Protein AF-A0A959AYY2-F1 (afdb_monomer)

Structure (mmCIF, N/CA/C/O backbone):
data_AF-A0A959AYY2-F1
#
_entry.id   AF-A0A959AYY2-F1
#
loop_
_atom_site.group_PDB
_atom_site.id
_atom_site.type_symbol
_atom_site.label_atom_id
_atom_site.label_alt_id
_atom_site.label_comp_id
_atom_site.label_asym_id
_atom_site.label_entity_id
_atom_site.label_seq_id
_atom_site.pdbx_PDB_ins_code
_atom_site.Cartn_x
_atom_site.Cartn_y
_atom_site.Cartn_z
_atom_site.occupancy
_atom_site.B_iso_or_equiv
_atom_site.auth_seq_id
_atom_site.auth_comp_id
_atom_site.auth_asym_id
_atom_site.auth_atom_id
_atom_site.pdbx_PDB_model_num
ATOM 1 N N . MET A 1 1 ? -3.245 -28.402 0.224 1.00 28.33 1 MET A N 1
ATOM 2 C CA . MET A 1 1 ? -1.875 -28.102 0.697 1.00 28.33 1 MET A CA 1
ATOM 3 C C . MET A 1 1 ? -1.991 -27.191 1.909 1.00 28.33 1 MET A C 1
ATOM 5 O O . MET A 1 1 ? -2.686 -26.186 1.781 1.00 28.33 1 MET A O 1
ATOM 9 N N . PRO A 1 2 ? -1.409 -27.532 3.069 1.00 30.20 2 PRO A N 1
ATOM 10 C CA . PRO A 1 2 ? -1.376 -26.619 4.202 1.00 30.20 2 PRO A CA 1
ATOM 11 C C . PRO A 1 2 ? -0.356 -25.522 3.882 1.00 30.20 2 PRO A C 1
ATOM 13 O O . PRO A 1 2 ? 0.825 -25.789 3.674 1.00 30.20 2 PRO A O 1
ATOM 16 N N . ASN A 1 3 ? -0.838 -24.293 3.724 1.00 31.77 3 ASN A N 1
ATOM 17 C CA . ASN A 1 3 ? 0.015 -23.144 3.453 1.00 31.77 3 ASN A CA 1
ATOM 18 C C . ASN A 1 3 ? 0.582 -22.627 4.781 1.00 31.77 3 ASN A C 1
ATOM 20 O O . ASN A 1 3 ? -0.185 -22.325 5.693 1.00 31.77 3 ASN A O 1
ATOM 24 N N . PHE A 1 4 ? 1.905 -22.496 4.872 1.00 34.81 4 PHE A N 1
ATOM 25 C CA . PHE A 1 4 ? 2.574 -21.862 6.007 1.00 34.81 4 PHE A CA 1
ATOM 26 C C . PHE A 1 4 ? 2.596 -20.342 5.818 1.00 34.81 4 PHE A C 1
ATOM 28 O O . PHE A 1 4 ? 3.149 -19.846 4.834 1.00 34.81 4 PHE A O 1
ATOM 35 N N . PHE A 1 5 ? 2.013 -19.605 6.764 1.00 44.88 5 PHE A N 1
ATOM 36 C CA . PHE A 1 5 ? 2.009 -18.142 6.783 1.00 44.88 5 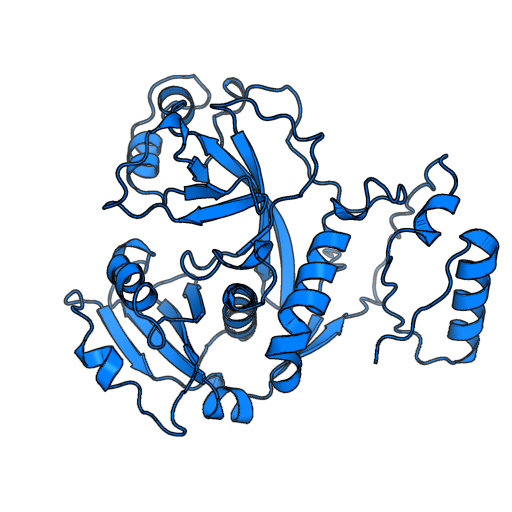PHE A CA 1
ATOM 37 C C . PHE A 1 5 ? 2.624 -17.649 8.098 1.00 44.88 5 PHE A C 1
ATOM 39 O O . PHE A 1 5 ? 1.958 -17.603 9.123 1.00 44.88 5 PHE A O 1
ATOM 46 N N . PHE A 1 6 ? 3.904 -17.266 8.069 1.00 57.88 6 PHE A N 1
ATOM 47 C CA . PHE A 1 6 ? 4.624 -16.684 9.220 1.00 57.88 6 PHE A CA 1
ATOM 48 C C . PHE A 1 6 ? 4.166 -15.251 9.571 1.00 57.88 6 PHE A C 1
ATOM 50 O O . PHE A 1 6 ? 4.660 -14.631 10.504 1.00 57.88 6 PHE A O 1
ATOM 57 N N . ASN A 1 7 ? 3.232 -14.715 8.795 1.00 73.00 7 ASN A N 1
ATOM 58 C CA . ASN A 1 7 ? 2.781 -13.329 8.715 1.00 73.00 7 ASN A CA 1
ATOM 59 C C . ASN A 1 7 ? 1.249 -13.232 8.844 1.00 73.00 7 ASN A C 1
ATOM 61 O O . ASN A 1 7 ? 0.623 -12.372 8.218 1.00 73.00 7 ASN A O 1
ATOM 65 N N . GLN A 1 8 ? 0.652 -14.176 9.572 1.00 81.62 8 GLN A N 1
ATOM 66 C CA . GLN A 1 8 ? -0.763 -14.180 9.914 1.00 81.62 8 GLN A CA 1
ATOM 67 C C . GLN A 1 8 ? -0.973 -13.550 11.290 1.00 81.62 8 GLN A C 1
ATOM 69 O O . GLN A 1 8 ? -0.218 -13.838 12.217 1.00 81.62 8 GLN A O 1
ATOM 74 N N . PHE A 1 9 ? -2.024 -12.747 11.425 1.00 84.44 9 PHE A N 1
ATOM 75 C CA . PHE A 1 9 ? -2.354 -12.066 12.672 1.00 84.44 9 PHE A CA 1
ATOM 76 C C . PHE A 1 9 ? -3.778 -12.398 13.126 1.00 84.44 9 PHE A C 1
ATOM 78 O O . PHE A 1 9 ? -4.670 -12.645 12.310 1.00 84.44 9 PHE A O 1
ATOM 85 N N . VAL A 1 10 ? -3.982 -12.432 14.436 1.00 86.56 10 VAL A N 1
ATOM 86 C CA . VAL A 1 10 ? -5.285 -12.192 15.048 1.00 86.56 10 VAL A CA 1
ATOM 87 C C . VAL A 1 10 ? -5.428 -10.678 15.140 1.00 86.56 10 VAL A C 1
ATOM 89 O O . VAL A 1 10 ? -4.494 -9.987 15.547 1.00 86.56 10 VAL A O 1
ATOM 92 N N . LEU A 1 11 ? -6.560 -10.182 14.656 1.00 90.38 11 LEU A N 1
ATOM 93 C CA . LEU A 1 11 ? -6.882 -8.766 14.619 1.00 90.38 11 LEU A CA 1
ATOM 94 C C . LEU A 1 11 ? -8.043 -8.547 15.580 1.00 90.38 11 LEU A C 1
ATOM 96 O O . LEU A 1 11 ? -9.035 -9.266 15.484 1.00 90.38 11 LEU A O 1
ATOM 100 N N . ASP A 1 12 ? -7.895 -7.581 16.475 1.00 94.00 12 ASP A N 1
ATOM 101 C CA . ASP A 1 12 ? -9.010 -6.998 17.215 1.00 94.00 12 ASP A CA 1
ATOM 102 C C . ASP A 1 12 ? -9.127 -5.520 16.831 1.00 94.00 12 ASP A C 1
ATOM 104 O O . ASP A 1 12 ? -8.114 -4.821 16.694 1.00 94.00 12 ASP A O 1
ATOM 108 N N . VAL A 1 13 ? -10.354 -5.069 16.579 1.00 96.31 13 VAL A N 1
ATOM 109 C CA . VAL A 1 13 ? -10.649 -3.773 15.962 1.00 96.31 13 VAL A CA 1
ATOM 110 C C . VAL A 1 13 ? -11.548 -2.961 16.881 1.00 96.31 13 VAL A C 1
ATOM 112 O O . VAL A 1 13 ? -12.706 -3.302 17.117 1.00 96.31 13 VAL A O 1
ATOM 115 N N . ASN A 1 14 ? -11.046 -1.813 17.333 1.00 97.44 14 ASN A N 1
ATOM 116 C CA . ASN A 1 14 ? -11.838 -0.848 18.086 1.00 97.44 14 ASN A CA 1
ATOM 117 C C . ASN A 1 14 ? -12.632 0.047 17.124 1.00 97.44 14 ASN A C 1
ATOM 119 O O . ASN A 1 14 ? -12.233 1.171 16.800 1.00 97.44 14 ASN A O 1
ATOM 123 N N . HIS A 1 15 ? -13.752 -0.486 16.641 1.00 96.69 15 HIS A N 1
ATOM 124 C CA . HIS A 1 15 ? -14.611 0.185 15.674 1.00 96.69 15 HIS A CA 1
ATOM 125 C C . HIS A 1 15 ? -15.188 1.513 16.185 1.00 96.69 15 HIS A C 1
ATOM 127 O O . HIS A 1 15 ? -15.200 2.490 15.435 1.00 96.69 15 HIS A O 1
ATOM 133 N N . ASP A 1 16 ? -15.578 1.589 17.459 1.00 95.75 16 ASP A N 1
ATOM 134 C CA . ASP A 1 16 ? -16.098 2.817 18.072 1.00 95.75 16 ASP A CA 1
ATOM 135 C C . ASP A 1 16 ? -15.087 3.958 17.963 1.00 95.75 16 ASP A C 1
ATOM 137 O O . ASP A 1 16 ? -15.405 5.048 17.477 1.00 95.75 16 ASP A O 1
ATOM 141 N N . LYS A 1 17 ? -13.830 3.685 18.334 1.00 95.31 17 LYS A N 1
ATOM 142 C CA . LYS A 1 17 ? -12.751 4.669 18.242 1.00 95.31 17 LYS A CA 1
ATOM 143 C C . LYS A 1 17 ? -12.456 5.045 16.788 1.00 95.31 17 LYS A C 1
ATOM 145 O O . LYS A 1 17 ? -12.252 6.219 16.486 1.00 95.31 17 LYS A O 1
ATOM 150 N N . ILE A 1 18 ? -12.482 4.075 15.867 1.00 95.81 18 ILE A N 1
ATOM 151 C CA . ILE A 1 18 ? -12.325 4.354 14.430 1.00 95.81 18 ILE A CA 1
ATOM 152 C C . ILE A 1 18 ? -13.419 5.307 13.946 1.00 95.81 18 ILE A C 1
ATOM 154 O O . ILE A 1 18 ? -13.122 6.288 13.270 1.00 95.81 18 ILE A O 1
ATOM 158 N N . ASN A 1 19 ? -14.674 5.032 14.285 1.00 93.75 19 ASN A N 1
ATOM 159 C CA . ASN A 1 19 ? -15.821 5.809 13.829 1.00 93.75 19 ASN A CA 1
ATOM 160 C C . ASN A 1 19 ? -15.860 7.215 14.455 1.00 93.75 19 ASN A C 1
ATOM 162 O O . ASN A 1 19 ? -16.379 8.149 13.833 1.00 93.75 19 ASN A O 1
ATOM 166 N N . GLN A 1 20 ? -15.293 7.373 15.654 1.00 92.25 20 GLN A N 1
ATOM 167 C CA . GLN A 1 20 ? -15.111 8.658 16.329 1.00 92.25 20 GLN A CA 1
ATOM 168 C C . GLN A 1 20 ? -14.038 9.526 15.658 1.00 92.25 20 GLN A C 1
ATOM 170 O O . GLN A 1 20 ? -14.277 10.716 15.431 1.00 92.25 20 GLN A O 1
ATOM 175 N N . ASP A 1 21 ? -12.889 8.934 15.323 1.00 92.19 21 ASP A N 1
ATOM 176 C CA . ASP A 1 21 ? -11.687 9.665 14.900 1.00 92.19 21 ASP A CA 1
ATOM 177 C C . ASP A 1 21 ? -11.542 9.747 13.366 1.00 92.19 21 ASP A C 1
ATOM 179 O O . ASP A 1 21 ? -10.866 10.636 12.840 1.00 92.19 21 ASP A O 1
ATOM 183 N N . PHE A 1 22 ? -12.222 8.874 12.614 1.00 92.00 22 PHE A N 1
ATOM 184 C CA . PHE A 1 22 ? -12.131 8.806 11.154 1.00 92.00 22 PHE A CA 1
ATOM 185 C C . PHE A 1 22 ? -13.485 8.802 10.447 1.00 92.00 22 PHE A C 1
ATOM 187 O O . PHE A 1 22 ? -14.500 8.298 10.931 1.00 92.00 22 PHE A O 1
ATOM 194 N N . LEU A 1 23 ? -13.482 9.362 9.241 1.00 90.69 23 LEU A N 1
ATOM 195 C CA . LEU A 1 23 ? -14.571 9.280 8.280 1.00 90.69 23 LEU A CA 1
ATOM 196 C C . LEU A 1 23 ? -14.158 8.310 7.173 1.00 90.69 23 LEU A C 1
ATOM 198 O O . LEU A 1 23 ? -13.114 8.487 6.544 1.00 90.69 23 LEU A O 1
ATOM 202 N N . ILE A 1 24 ? -14.996 7.310 6.912 1.00 92.50 24 ILE A N 1
ATOM 203 C CA . ILE A 1 24 ? -14.814 6.382 5.799 1.00 92.50 24 ILE A CA 1
ATOM 204 C C . ILE A 1 24 ? -15.879 6.693 4.756 1.00 92.50 24 ILE A C 1
ATOM 206 O O . ILE A 1 24 ? -17.073 6.644 5.046 1.00 92.50 24 ILE A O 1
ATOM 210 N N . LEU A 1 25 ? -15.445 7.004 3.537 1.00 90.88 25 LEU A N 1
ATOM 211 C CA . LEU A 1 25 ? -16.334 7.142 2.388 1.00 90.88 25 LEU A CA 1
ATOM 212 C C . LEU A 1 25 ? -16.280 5.866 1.552 1.00 90.88 25 LEU A C 1
ATOM 214 O O . LEU A 1 25 ? -15.198 5.440 1.136 1.00 90.88 25 LEU A O 1
ATOM 218 N N . ARG A 1 26 ? -17.443 5.270 1.288 1.00 92.19 26 ARG A N 1
ATOM 219 C CA . ARG A 1 26 ? -17.605 4.183 0.323 1.00 92.19 26 ARG A CA 1
ATOM 220 C C . ARG A 1 26 ? -17.934 4.771 -1.039 1.00 92.19 26 ARG A C 1
ATOM 222 O O . ARG A 1 26 ? -18.903 5.505 -1.186 1.00 92.19 26 ARG A O 1
ATOM 229 N N . PHE A 1 27 ? -17.153 4.376 -2.032 1.00 90.69 27 PHE A N 1
ATOM 230 C CA . PHE A 1 27 ? -17.406 4.600 -3.445 1.00 90.69 27 PHE A CA 1
ATOM 231 C C . PHE A 1 27 ? -17.938 3.301 -4.027 1.00 90.69 27 PHE A C 1
ATOM 233 O O . PHE A 1 27 ? -17.292 2.264 -3.878 1.00 90.69 27 PHE A O 1
ATOM 240 N N . SER A 1 28 ? -19.089 3.337 -4.689 1.00 91.06 28 SER A N 1
ATOM 241 C CA . SER A 1 28 ? -19.676 2.162 -5.330 1.00 91.06 28 SER A CA 1
ATOM 242 C C . SER A 1 28 ? -20.155 2.478 -6.740 1.00 91.06 28 SER A C 1
ATOM 244 O O . SER A 1 28 ? -20.635 3.575 -7.019 1.00 91.06 28 SER A O 1
ATOM 246 N N . ARG A 1 29 ? -20.017 1.513 -7.650 1.00 88.31 29 ARG A N 1
ATOM 247 C CA . ARG A 1 29 ? -20.447 1.646 -9.045 1.00 88.31 29 ARG A CA 1
ATOM 248 C C . ARG A 1 29 ? -21.591 0.695 -9.362 1.00 88.31 29 ARG A C 1
ATOM 250 O O . ARG A 1 29 ? -21.547 -0.478 -8.991 1.00 88.31 29 ARG A O 1
ATOM 257 N N . GLY A 1 30 ? -22.594 1.170 -10.097 1.00 81.31 30 GLY A N 1
ATOM 258 C CA . GLY A 1 30 ? -23.754 0.347 -10.462 1.00 81.31 30 GLY A CA 1
ATOM 259 C C . GLY A 1 30 ? -23.427 -0.836 -11.387 1.00 81.31 30 GLY A C 1
ATOM 260 O O . GLY A 1 30 ? -24.068 -1.882 -11.298 1.00 81.31 30 GLY A O 1
ATOM 261 N N . LYS A 1 31 ? -22.435 -0.694 -12.279 1.00 79.31 31 LYS A N 1
ATOM 262 C CA . LYS A 1 31 ? -22.014 -1.738 -13.231 1.00 79.31 31 LYS A CA 1
ATOM 263 C C . LYS A 1 31 ? -20.497 -1.752 -13.422 1.00 79.31 31 LYS A C 1
ATOM 265 O O . LYS A 1 31 ? -19.862 -0.708 -13.492 1.00 79.31 31 LYS A O 1
ATOM 270 N N . GLY A 1 32 ? -19.936 -2.946 -13.615 1.00 80.44 32 GLY A N 1
ATOM 271 C CA . GLY A 1 32 ? -18.514 -3.132 -13.915 1.00 80.44 32 GLY A CA 1
ATOM 272 C C . GLY A 1 32 ? -17.601 -2.996 -12.695 1.00 80.44 32 GLY A C 1
ATOM 273 O O . GLY A 1 32 ? -18.055 -2.911 -11.560 1.00 80.44 32 GLY A O 1
ATOM 274 N N . TYR A 1 33 ? -16.292 -3.021 -12.942 1.00 81.62 33 TYR A N 1
ATOM 275 C CA . TYR A 1 33 ? -15.290 -2.888 -11.888 1.00 81.62 33 TYR A CA 1
ATOM 276 C C . TYR A 1 33 ? -14.993 -1.420 -11.606 1.00 81.62 33 TYR A C 1
ATOM 278 O O . TYR A 1 33 ? -14.841 -0.622 -12.536 1.00 81.62 33 TYR A O 1
ATOM 286 N N . LEU A 1 34 ? -14.851 -1.090 -10.326 1.00 82.06 34 LEU A N 1
ATOM 287 C CA . LEU A 1 34 ? -14.343 0.203 -9.912 1.00 82.06 34 LEU A CA 1
ATOM 288 C C . LEU A 1 34 ? -12.820 0.144 -9.973 1.00 82.06 34 LEU A C 1
ATOM 290 O O . LEU A 1 34 ? -12.168 -0.651 -9.296 1.00 82.06 34 LEU A O 1
ATOM 294 N N . SER A 1 35 ? -12.252 0.960 -10.848 1.00 77.12 35 SER A N 1
ATOM 295 C CA . SER A 1 35 ? -10.808 1.112 -10.961 1.00 77.12 35 SER A CA 1
ATOM 296 C C . SER A 1 35 ? -10.401 2.482 -10.457 1.00 77.12 35 SER A C 1
ATOM 298 O O . SER A 1 35 ? -11.219 3.399 -10.403 1.00 77.12 35 SER A O 1
ATOM 300 N N . TYR A 1 36 ? -9.114 2.652 -10.162 1.00 71.88 36 TYR A N 1
ATOM 301 C CA . TYR A 1 36 ? -8.598 3.954 -9.765 1.00 71.88 36 TYR A CA 1
ATOM 302 C C . TYR A 1 36 ? -8.956 5.066 -10.767 1.00 71.88 36 TYR A C 1
ATOM 304 O O . TYR A 1 36 ? -9.218 6.190 -10.367 1.00 71.88 36 TYR A O 1
ATOM 312 N N . ARG A 1 37 ? -9.026 4.766 -12.069 1.00 73.44 37 ARG A N 1
ATOM 313 C CA . ARG A 1 37 ? -9.380 5.751 -13.107 1.00 73.44 37 ARG A CA 1
ATOM 314 C C . ARG A 1 37 ? -10.724 6.427 -12.867 1.00 73.44 37 ARG A C 1
ATOM 316 O O . ARG A 1 37 ? -10.844 7.612 -13.130 1.00 73.44 37 ARG A O 1
ATOM 323 N N . ASN A 1 38 ? -11.690 5.678 -12.342 1.00 74.94 38 ASN A N 1
ATOM 324 C CA . ASN A 1 38 ? -13.017 6.192 -12.002 1.00 74.94 38 ASN A CA 1
ATOM 325 C C . ASN A 1 38 ? -12.986 7.106 -10.773 1.00 74.94 38 ASN A C 1
ATOM 327 O O . ASN A 1 38 ? -13.927 7.840 -10.524 1.00 74.94 38 ASN A O 1
ATOM 331 N N . LEU A 1 39 ? -11.901 7.045 -10.003 1.00 75.75 39 LEU A N 1
ATOM 332 C CA . LEU A 1 39 ? -11.662 7.830 -8.802 1.00 75.75 39 LEU A CA 1
ATOM 333 C C . LEU A 1 39 ? -10.471 8.778 -8.986 1.00 75.75 39 LEU A C 1
ATOM 335 O O . LEU A 1 39 ? -9.841 9.166 -8.007 1.00 75.75 39 LEU A O 1
ATOM 339 N N . ALA A 1 40 ? -10.127 9.146 -10.226 1.00 70.12 40 ALA A N 1
ATOM 340 C CA . ALA A 1 40 ? -8.980 10.013 -10.493 1.00 70.12 40 ALA A CA 1
ATOM 341 C C . ALA A 1 40 ? -9.129 11.406 -9.862 1.00 70.12 40 ALA A C 1
ATOM 343 O O . ALA A 1 40 ? -8.129 12.024 -9.519 1.00 70.12 40 ALA A O 1
ATOM 344 N N . PHE A 1 41 ? -10.360 11.863 -9.612 1.00 70.81 41 PHE A N 1
ATOM 345 C CA . PHE A 1 41 ? -10.628 13.082 -8.846 1.00 70.81 41 PHE A CA 1
ATOM 346 C C . PHE A 1 41 ? -10.125 13.008 -7.396 1.00 70.81 41 PHE A C 1
ATOM 348 O O . PHE A 1 41 ? -9.872 14.053 -6.799 1.00 70.81 41 PHE A O 1
ATOM 355 N N . LEU A 1 42 ? -9.929 11.807 -6.826 1.00 68.38 42 LEU A N 1
ATOM 356 C CA . LEU A 1 42 ? -9.345 11.670 -5.492 1.00 68.38 42 LEU A CA 1
ATOM 357 C C . LEU A 1 42 ? -7.956 12.302 -5.447 1.00 68.38 42 LEU A C 1
ATOM 359 O O . LEU A 1 42 ? -7.635 12.889 -4.423 1.00 68.38 42 LEU A O 1
ATOM 363 N N . ASP A 1 43 ? -7.189 12.266 -6.552 1.00 63.28 43 ASP A N 1
ATOM 364 C CA . ASP A 1 43 ? -5.890 12.946 -6.677 1.00 63.28 43 ASP A CA 1
ATOM 365 C C . ASP A 1 43 ? -5.987 14.444 -6.286 1.00 63.28 43 ASP A C 1
ATOM 367 O O . ASP A 1 43 ? -5.080 14.958 -5.631 1.00 63.28 43 ASP A O 1
ATOM 371 N N . ARG A 1 44 ? -7.109 15.124 -6.592 1.00 61.53 44 ARG A N 1
ATOM 372 C CA . ARG A 1 44 ? -7.347 16.542 -6.246 1.00 61.53 44 ARG A CA 1
ATOM 373 C C . ARG A 1 44 ? -7.630 16.752 -4.764 1.00 61.53 44 ARG A C 1
ATOM 375 O O . ARG A 1 44 ? -7.053 17.654 -4.167 1.00 61.53 44 ARG A O 1
ATOM 382 N N . LEU A 1 45 ? -8.445 15.886 -4.157 1.00 57.62 45 LEU A N 1
ATOM 383 C CA . LEU A 1 45 ? -8.788 15.991 -2.734 1.00 57.62 45 LEU A CA 1
ATOM 384 C C . LEU A 1 45 ? -7.553 15.927 -1.827 1.00 57.62 45 LEU A C 1
ATOM 386 O O . LEU A 1 45 ? -7.576 16.417 -0.709 1.00 57.62 45 LEU A O 1
ATOM 390 N N . LEU A 1 46 ? -6.458 15.347 -2.305 1.00 51.50 46 LEU A N 1
ATOM 391 C CA . LEU A 1 46 ? -5.243 15.085 -1.532 1.00 51.50 46 LEU A CA 1
ATOM 392 C C . LEU A 1 46 ? -4.195 16.175 -1.620 1.00 51.50 46 LEU A C 1
ATOM 394 O O . LEU A 1 46 ? -3.284 16.209 -0.793 1.00 51.50 46 LEU A O 1
ATOM 398 N N . ALA A 1 47 ? -4.294 17.012 -2.649 1.00 49.28 47 ALA A N 1
ATOM 399 C CA . ALA A 1 47 ? -3.453 18.186 -2.784 1.00 49.28 47 ALA A CA 1
ATOM 400 C C . ALA A 1 47 ? -3.877 19.281 -1.796 1.00 49.28 47 ALA A C 1
ATOM 402 O O . ALA A 1 47 ? -3.067 20.152 -1.487 1.00 49.28 47 ALA A O 1
ATOM 403 N N . GLU A 1 48 ? -5.109 19.223 -1.275 1.00 52.22 48 GLU A N 1
ATOM 404 C CA . GLU A 1 48 ? -5.641 20.217 -0.350 1.00 52.22 48 GLU A CA 1
ATOM 405 C C . GLU A 1 48 ? -5.212 19.951 1.106 1.00 52.22 48 GLU A C 1
ATOM 407 O O . GLU A 1 48 ? -5.605 18.942 1.715 1.00 52.22 48 GLU A O 1
ATOM 412 N N . PRO A 1 49 ? -4.409 20.854 1.709 1.00 44.69 49 PRO A N 1
ATOM 413 C CA . PRO A 1 49 ? -3.938 20.701 3.077 1.00 44.69 49 PRO A CA 1
ATOM 414 C C . PRO A 1 49 ? -5.102 20.582 4.064 1.00 44.69 49 PRO A C 1
ATOM 416 O O . PRO A 1 49 ? -5.860 21.519 4.307 1.00 44.69 49 PRO A O 1
ATOM 419 N N . GLY A 1 50 ? -5.219 19.408 4.684 1.00 52.84 50 GLY A N 1
ATOM 420 C CA . GLY A 1 50 ? -6.186 19.166 5.745 1.00 52.84 50 GLY A CA 1
ATOM 421 C C . GLY A 1 50 ? -7.611 18.825 5.295 1.00 52.84 50 GLY A C 1
ATOM 422 O O . GLY A 1 50 ? -8.505 18.860 6.141 1.00 52.84 50 GLY A O 1
ATOM 423 N N . GLN A 1 51 ? -7.825 18.490 4.022 1.00 59.16 51 GLN A N 1
ATOM 424 C CA . GLN A 1 51 ? -9.046 17.819 3.539 1.00 59.16 51 GLN A CA 1
ATOM 425 C C . GLN A 1 51 ? -8.747 16.516 2.770 1.00 59.16 51 GLN A C 1
ATOM 427 O O . GLN A 1 51 ? -9.663 15.791 2.385 1.00 59.16 51 GLN A O 1
ATOM 432 N N . GLY A 1 52 ? -7.465 16.171 2.610 1.00 72.31 52 GLY A N 1
ATOM 433 C CA . GLY A 1 52 ? -7.032 14.973 1.900 1.00 72.31 52 GLY A CA 1
ATOM 434 C C . GLY A 1 52 ? -7.348 13.651 2.580 1.00 72.31 52 GLY A C 1
ATOM 435 O O . GLY A 1 52 ? -7.202 13.493 3.792 1.00 72.31 52 GLY A O 1
ATOM 436 N N . ALA A 1 53 ? -7.720 12.668 1.755 1.00 79.88 53 ALA A N 1
ATOM 437 C CA . ALA A 1 53 ? -7.813 11.285 2.190 1.00 79.88 53 ALA A CA 1
ATOM 438 C C . ALA A 1 53 ? -6.440 10.781 2.671 1.00 79.88 53 ALA A C 1
ATOM 440 O O . ALA A 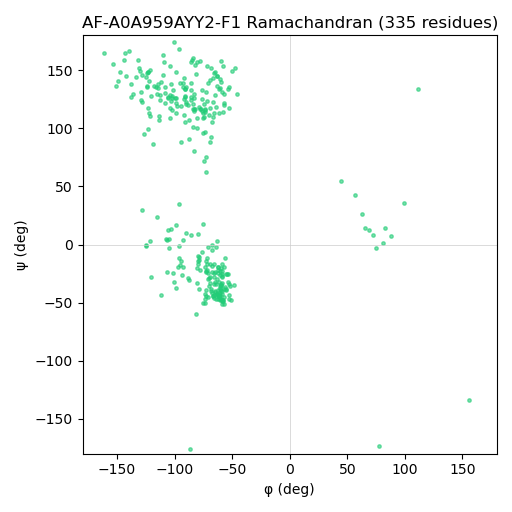1 53 ? -5.406 10.955 2.025 1.00 79.88 53 ALA A O 1
ATOM 441 N N . LEU A 1 54 ? -6.426 10.097 3.805 1.00 83.31 54 LEU A N 1
ATOM 442 C CA . LEU A 1 54 ? -5.247 9.414 4.318 1.00 83.31 54 LEU A CA 1
ATOM 443 C C . LEU A 1 54 ? -4.878 8.214 3.447 1.00 83.31 54 LEU A C 1
ATOM 445 O O . LEU A 1 54 ? -3.696 7.939 3.232 1.00 83.31 54 LEU A O 1
ATOM 449 N N . SER A 1 55 ? -5.884 7.488 2.960 1.00 86.94 55 SER A N 1
ATOM 450 C CA . SER A 1 55 ? -5.681 6.317 2.120 1.00 86.94 55 SER A CA 1
ATOM 451 C C . SER A 1 55 ? -6.923 5.918 1.331 1.00 86.94 55 SER A C 1
ATOM 453 O O . SER A 1 55 ? -8.039 6.332 1.636 1.00 86.94 55 SER A O 1
ATOM 455 N N . VAL A 1 56 ? -6.713 5.063 0.330 1.00 87.94 56 VAL A N 1
ATOM 456 C CA . VAL A 1 56 ? -7.751 4.363 -0.428 1.00 87.94 56 VAL A CA 1
ATOM 457 C C . VAL A 1 56 ? -7.514 2.854 -0.334 1.00 87.94 56 VAL A C 1
ATOM 459 O O . VAL A 1 56 ? -6.370 2.394 -0.265 1.00 87.94 56 VAL A O 1
ATOM 462 N N . CYS A 1 57 ? -8.581 2.062 -0.368 1.00 90.56 57 CYS A N 1
ATOM 463 C CA . CYS A 1 57 ? -8.537 0.613 -0.528 1.00 90.56 57 CYS A CA 1
ATOM 464 C C . CYS A 1 57 ? -9.635 0.165 -1.498 1.00 90.56 57 CYS A C 1
ATOM 466 O O . CYS A 1 57 ? -10.799 0.489 -1.301 1.00 90.56 57 CYS A O 1
ATOM 468 N N . PHE A 1 58 ? -9.276 -0.592 -2.535 1.00 87.56 58 PHE A N 1
ATOM 469 C CA . PHE A 1 58 ? -10.250 -1.155 -3.473 1.00 87.56 58 PHE A CA 1
ATOM 470 C C . PHE A 1 58 ? -10.702 -2.530 -2.993 1.00 87.56 58 PHE A C 1
ATOM 472 O O . PHE A 1 58 ? -9.867 -3.378 -2.629 1.00 87.56 58 PHE A O 1
ATOM 479 N N . ASP A 1 59 ? -12.006 -2.784 -3.054 1.00 83.31 59 ASP A N 1
ATOM 480 C CA . ASP A 1 59 ? -12.503 -4.149 -2.995 1.00 83.31 59 ASP A CA 1
ATOM 481 C C . ASP A 1 59 ? -12.378 -4.822 -4.371 1.00 83.31 59 ASP A C 1
ATOM 483 O O . ASP A 1 59 ? -12.275 -4.169 -5.413 1.00 83.31 59 ASP A O 1
ATOM 487 N N . TRP A 1 60 ? -12.329 -6.152 -4.394 1.00 69.81 60 TRP A N 1
ATOM 488 C CA . TRP A 1 60 ? -12.420 -6.902 -5.644 1.00 69.81 60 TRP A CA 1
ATOM 489 C C . TRP A 1 60 ? -13.840 -6.767 -6.203 1.00 69.81 60 TRP A C 1
ATOM 491 O O . TRP A 1 60 ? -14.706 -7.586 -5.916 1.00 69.81 60 TRP A O 1
ATOM 501 N N . GLY A 1 61 ? -14.086 -5.732 -7.006 1.00 80.56 61 GLY A N 1
ATOM 502 C CA . GLY A 1 61 ? -15.409 -5.503 -7.573 1.00 80.56 61 GLY A CA 1
ATOM 503 C C . GLY A 1 61 ? -15.661 -4.052 -7.942 1.00 80.56 61 GLY A C 1
ATOM 504 O O . GLY A 1 61 ? -14.846 -3.402 -8.596 1.00 80.56 61 GLY A O 1
ATOM 505 N N . ASN A 1 62 ? -16.832 -3.579 -7.548 1.00 86.50 62 ASN A N 1
ATOM 506 C CA . ASN A 1 62 ? -17.381 -2.268 -7.857 1.00 86.50 62 ASN A CA 1
ATOM 507 C C . ASN A 1 62 ? -17.275 -1.284 -6.683 1.00 86.50 62 ASN A C 1
ATOM 509 O O . ASN A 1 62 ? -17.913 -0.238 -6.746 1.00 86.50 62 ASN A O 1
ATOM 513 N N . GLU A 1 63 ? -16.494 -1.601 -5.646 1.00 91.44 63 GLU A N 1
ATOM 514 C CA . GLU A 1 63 ? -16.373 -0.784 -4.438 1.00 91.44 63 GLU A CA 1
ATOM 515 C C . GLU A 1 63 ? -14.931 -0.365 -4.131 1.00 91.44 63 GLU A C 1
ATOM 517 O O . GLU A 1 63 ? -13.966 -1.096 -4.381 1.00 91.44 63 GLU A O 1
ATOM 522 N N . ALA A 1 64 ? -14.795 0.814 -3.534 1.00 91.56 64 ALA A N 1
ATOM 523 C CA . ALA A 1 64 ? -13.578 1.285 -2.896 1.00 91.56 64 ALA A CA 1
ATOM 524 C C . ALA A 1 64 ? -13.924 2.106 -1.656 1.00 91.56 64 ALA A C 1
ATOM 526 O O . ALA A 1 64 ? -15.018 2.649 -1.529 1.00 91.56 64 ALA A O 1
ATOM 527 N N . TYR A 1 65 ? -12.958 2.221 -0.759 1.00 91.62 65 TYR A N 1
ATOM 528 C CA . TYR A 1 65 ? -13.081 2.949 0.492 1.00 91.62 65 TYR A CA 1
ATOM 529 C C . TYR A 1 65 ? -11.979 3.994 0.555 1.00 91.62 65 TYR A C 1
ATOM 531 O O . TYR A 1 65 ? -10.831 3.675 0.236 1.00 91.62 65 TYR A O 1
ATOM 539 N N . ALA A 1 66 ? -12.306 5.213 0.970 1.00 89.88 66 ALA A N 1
ATOM 540 C CA . ALA A 1 66 ? -11.323 6.242 1.286 1.00 89.88 66 ALA A CA 1
ATOM 541 C C . ALA A 1 66 ? -11.430 6.637 2.760 1.00 89.88 66 ALA A C 1
ATOM 543 O O . ALA A 1 66 ? -12.532 6.805 3.283 1.00 89.88 66 ALA A O 1
ATOM 544 N N . LEU A 1 67 ? -10.280 6.767 3.415 1.00 90.00 67 LEU A N 1
ATOM 545 C CA . LEU A 1 67 ? -10.162 7.109 4.828 1.00 90.00 67 LEU A CA 1
ATOM 546 C C . LEU A 1 67 ? -9.797 8.583 4.977 1.00 90.00 67 LEU A C 1
ATOM 548 O O . LEU A 1 67 ? -8.842 9.032 4.351 1.00 90.00 67 LEU A O 1
ATOM 552 N N . TYR A 1 68 ? -10.489 9.304 5.849 1.00 87.12 68 TYR A N 1
ATOM 553 C CA . TYR A 1 68 ? -10.208 10.696 6.197 1.00 87.12 68 TYR A CA 1
ATOM 554 C C . TYR A 1 68 ? -10.112 10.837 7.712 1.00 87.12 68 TYR A C 1
ATOM 556 O O . TYR A 1 68 ? -10.839 10.174 8.451 1.00 87.12 68 TYR A O 1
ATOM 564 N N . GLU A 1 69 ? -9.242 11.725 8.178 1.00 85.75 69 GLU A N 1
ATOM 565 C CA . GLU A 1 69 ? -9.197 12.118 9.586 1.00 85.75 69 GLU A CA 1
ATOM 566 C C . GLU A 1 69 ? -10.359 13.066 9.901 1.00 85.75 69 GLU A C 1
ATOM 568 O O . GLU A 1 69 ? -10.610 14.026 9.162 1.00 85.75 69 GLU A O 1
ATOM 573 N N . ARG A 1 70 ? -11.084 12.822 10.995 1.00 84.44 70 ARG A N 1
ATOM 574 C CA . ARG A 1 70 ? -12.112 13.755 11.461 1.00 84.44 70 ARG A CA 1
ATOM 575 C C . ARG A 1 70 ? -11.441 14.883 12.224 1.00 84.44 70 ARG A C 1
ATOM 577 O O . ARG A 1 70 ? -11.022 14.725 13.360 1.00 84.44 70 ARG A O 1
ATOM 584 N N . LYS A 1 71 ? -11.425 16.070 11.623 1.00 74.88 71 LYS A N 1
ATOM 585 C CA . LYS A 1 71 ? -11.049 17.299 12.340 1.00 74.88 71 LYS A CA 1
ATOM 586 C C . LYS A 1 71 ? -12.092 17.728 13.372 1.00 74.88 71 LYS A C 1
ATOM 588 O O . LYS A 1 71 ? -11.752 18.382 14.349 1.00 74.88 71 LYS A O 1
ATOM 593 N N . VAL A 1 72 ? -13.360 17.393 13.125 1.00 67.50 72 VAL A N 1
ATOM 594 C CA . VAL A 1 72 ? -14.490 17.706 14.003 1.00 67.50 72 VAL A CA 1
ATOM 595 C C . VAL A 1 72 ? -15.266 16.414 14.273 1.00 67.50 72 VAL A C 1
ATOM 597 O O . VAL A 1 72 ? -15.719 15.775 13.311 1.00 67.50 72 VAL A O 1
ATOM 600 N N . PRO A 1 73 ? -15.439 16.016 15.548 1.00 64.88 73 PRO A N 1
ATOM 601 C CA . PRO A 1 73 ? -16.259 14.865 15.911 1.00 64.88 73 PRO A CA 1
ATOM 602 C C . PRO A 1 73 ? -17.674 14.984 15.328 1.00 64.88 73 PRO A C 1
ATOM 604 O O . PRO A 1 73 ? -18.293 16.043 15.390 1.00 64.88 73 PRO A O 1
ATOM 607 N N . GLY A 1 74 ? -18.185 13.907 14.725 1.00 61.44 74 GLY A N 1
ATOM 608 C CA . GLY A 1 74 ? -19.543 13.870 14.161 1.00 61.44 74 GLY A CA 1
ATOM 609 C C . GLY A 1 74 ? -19.730 14.491 12.767 1.00 61.44 74 GLY A C 1
ATOM 610 O O . GLY A 1 74 ? -20.839 14.451 12.240 1.00 61.44 74 GLY A O 1
ATOM 611 N N . ALA A 1 75 ? -18.683 15.014 12.115 1.00 66.75 75 ALA A N 1
ATOM 612 C CA . ALA A 1 75 ? -18.789 15.537 10.745 1.00 66.75 75 ALA A CA 1
ATOM 613 C C . ALA A 1 75 ? -19.320 14.479 9.747 1.00 66.75 75 ALA A C 1
ATOM 615 O O . ALA A 1 75 ? -18.724 13.423 9.558 1.00 66.75 75 ALA A O 1
ATOM 616 N N . SER A 1 76 ? -20.431 14.744 9.067 1.00 68.06 76 SER A N 1
ATOM 617 C CA . SER A 1 76 ? -21.128 13.743 8.236 1.00 68.06 76 SER A CA 1
ATOM 618 C C . SER A 1 76 ? -20.421 13.372 6.925 1.00 68.06 76 SER A C 1
ATOM 620 O O . SER A 1 76 ? -20.828 12.432 6.252 1.00 68.06 76 SER A O 1
ATOM 622 N N . GLY A 1 77 ? -19.388 14.118 6.520 1.00 69.88 77 GLY A N 1
ATOM 623 C CA . GLY A 1 77 ? -18.744 13.950 5.214 1.00 69.88 77 GLY A CA 1
ATOM 624 C C . GLY A 1 77 ? -19.555 14.494 4.033 1.00 69.88 77 GLY A C 1
ATOM 625 O O . GLY A 1 77 ? -19.048 14.501 2.917 1.00 69.88 77 GLY A O 1
ATOM 626 N N . HIS A 1 78 ? -20.776 15.002 4.252 1.00 72.62 78 HIS A N 1
ATOM 627 C CA . HIS A 1 78 ? -21.623 15.540 3.179 1.00 72.62 78 HIS A CA 1
ATOM 628 C C . HIS A 1 78 ? -20.976 16.701 2.424 1.00 72.62 78 HIS A C 1
ATOM 630 O O . HIS A 1 78 ? -21.169 16.812 1.219 1.00 72.62 78 HIS A O 1
ATOM 636 N N . GLU A 1 79 ? -20.198 17.536 3.109 1.00 71.25 79 GLU A N 1
ATOM 637 C CA . GLU A 1 79 ? -19.486 18.642 2.467 1.00 71.25 79 GLU A CA 1
ATOM 638 C C . GLU A 1 79 ? -18.414 18.136 1.493 1.00 71.25 79 GLU A C 1
ATOM 640 O O . GLU A 1 79 ? -18.369 18.580 0.351 1.00 71.25 79 GLU A O 1
ATOM 645 N N . LEU A 1 80 ? -17.638 17.119 1.894 1.00 72.19 80 LEU A N 1
ATOM 646 C CA . LEU A 1 80 ? -16.679 16.455 1.005 1.00 72.19 80 LEU A CA 1
ATOM 647 C C . LEU A 1 80 ? -17.390 15.827 -0.197 1.00 72.19 80 LEU A C 1
ATOM 649 O O . LEU A 1 80 ? -16.920 15.961 -1.317 1.00 72.19 80 LEU A O 1
ATOM 653 N N . ILE A 1 81 ? -18.540 15.178 0.018 1.00 77.44 81 ILE A N 1
ATOM 654 C CA . ILE A 1 81 ? -19.316 14.551 -1.064 1.00 77.44 81 ILE A CA 1
ATOM 655 C C . ILE A 1 81 ? -19.849 15.597 -2.050 1.00 77.44 81 ILE A C 1
ATOM 657 O O . ILE A 1 81 ? -19.805 15.362 -3.252 1.00 77.44 81 ILE A O 1
ATOM 661 N N . ARG A 1 82 ? -20.324 16.755 -1.573 1.00 74.62 82 ARG A N 1
ATOM 662 C CA . ARG A 1 82 ? -20.831 17.840 -2.436 1.00 74.62 82 ARG A CA 1
ATOM 663 C C . ARG A 1 82 ? -19.765 18.422 -3.357 1.00 74.62 82 ARG A C 1
ATOM 665 O O . ARG A 1 82 ? -20.103 18.893 -4.436 1.00 74.62 82 ARG A O 1
ATOM 672 N N . GLN A 1 83 ? -18.507 18.397 -2.932 1.00 71.56 83 GLN A N 1
ATOM 673 C CA . GLN A 1 83 ? -17.379 18.890 -3.720 1.00 71.56 83 GLN A CA 1
ATOM 674 C C . GLN A 1 83 ? -16.927 17.898 -4.802 1.00 71.56 83 GLN A C 1
ATOM 676 O O . GLN A 1 83 ? -16.115 18.249 -5.657 1.00 71.56 83 GLN A O 1
ATOM 681 N N . LEU A 1 84 ? -17.430 16.660 -4.781 1.00 73.88 84 LEU A N 1
ATOM 682 C CA . LEU A 1 84 ? -17.071 15.653 -5.768 1.00 73.88 84 LEU A CA 1
ATOM 683 C C . LEU A 1 84 ? -17.912 15.804 -7.038 1.00 73.88 84 LEU A C 1
ATOM 685 O O . LEU A 1 84 ? -19.118 15.571 -7.038 1.00 73.88 84 LEU A O 1
ATOM 689 N N . GLU A 1 85 ? -17.249 16.112 -8.151 1.00 68.56 85 GLU A N 1
ATOM 690 C CA . GLU A 1 85 ? -17.808 15.929 -9.492 1.00 68.56 85 GLU A CA 1
ATOM 691 C C . GLU A 1 85 ? -17.822 14.425 -9.815 1.00 68.56 85 GLU A C 1
ATOM 693 O O . GLU A 1 85 ? -16.799 13.842 -10.182 1.00 68.56 85 GLU A O 1
ATOM 698 N N . LEU A 1 86 ? -18.967 13.772 -9.610 1.00 73.12 86 LEU A N 1
ATOM 699 C CA . LEU A 1 86 ? -19.117 12.327 -9.797 1.00 73.12 86 LEU A CA 1
ATOM 700 C C . LEU A 1 86 ? -19.580 11.983 -11.219 1.00 73.12 86 LEU A C 1
ATOM 702 O O . LEU A 1 86 ? -20.411 12.675 -11.799 1.00 73.12 86 LEU A O 1
ATOM 706 N N . GLU A 1 87 ? -19.071 10.872 -11.758 1.00 73.25 87 GLU A N 1
ATOM 707 C CA . GLU A 1 87 ? -19.647 10.224 -12.944 1.00 73.25 87 GLU A CA 1
ATOM 708 C C . GLU A 1 87 ? -21.062 9.694 -12.620 1.00 73.25 87 GLU A C 1
ATOM 710 O O . GLU A 1 87 ? -21.309 9.249 -11.498 1.00 73.25 87 GLU A O 1
ATOM 715 N N . ASP A 1 88 ? -21.972 9.672 -13.605 1.00 71.38 88 ASP A N 1
ATOM 716 C CA . ASP A 1 88 ? -23.399 9.324 -13.422 1.00 71.38 88 ASP A CA 1
ATOM 717 C C . ASP A 1 88 ? -23.659 7.970 -12.726 1.00 71.38 88 ASP A C 1
ATOM 719 O O . ASP A 1 88 ? -24.719 7.757 -12.133 1.00 71.38 88 ASP A O 1
ATOM 723 N N . ASP A 1 89 ? -22.724 7.020 -12.808 1.00 84.81 89 ASP A N 1
ATOM 724 C CA . ASP A 1 89 ? -22.868 5.676 -12.242 1.00 84.81 89 ASP A CA 1
ATOM 725 C C . ASP A 1 89 ? -22.065 5.431 -10.955 1.00 84.81 89 ASP A C 1
ATOM 727 O O . ASP A 1 89 ? -22.084 4.304 -10.435 1.00 84.81 89 ASP A O 1
ATOM 731 N N . LEU A 1 90 ? -21.406 6.470 -10.430 1.00 85.69 90 LEU A N 1
ATOM 732 C CA . LEU A 1 90 ? -20.623 6.441 -9.201 1.00 85.69 90 LEU A CA 1
ATOM 733 C C . LEU A 1 90 ? -21.431 7.008 -8.028 1.00 85.69 90 LEU A C 1
ATOM 735 O O . LEU A 1 90 ? -21.924 8.131 -8.056 1.00 85.69 90 LEU A O 1
ATOM 739 N N . ARG A 1 91 ? -21.535 6.230 -6.953 1.00 88.31 91 ARG A N 1
ATOM 740 C CA . ARG A 1 91 ? -22.206 6.616 -5.709 1.00 88.31 91 ARG A CA 1
ATOM 741 C C . ARG A 1 91 ? -21.185 6.757 -4.598 1.00 88.31 91 ARG A C 1
ATOM 743 O O . ARG A 1 91 ? -20.285 5.924 -4.488 1.00 88.31 91 ARG A O 1
ATOM 750 N N . VAL A 1 92 ? -21.360 7.777 -3.765 1.00 88.81 92 VAL A N 1
ATOM 751 C CA . VAL A 1 92 ? -20.500 8.037 -2.609 1.00 88.81 92 VAL A CA 1
ATOM 752 C C . VAL A 1 92 ? -21.355 8.224 -1.373 1.00 88.81 92 VAL A C 1
ATOM 754 O O . VAL A 1 92 ? -22.315 8.991 -1.391 1.00 88.81 92 VAL A O 1
ATOM 757 N N . GLU A 1 93 ? -21.000 7.536 -0.297 1.00 89.56 93 GLU A N 1
ATOM 758 C CA . GLU A 1 93 ? -21.689 7.666 0.983 1.00 89.56 93 GLU A CA 1
ATOM 759 C C . GLU A 1 93 ? -20.722 7.476 2.158 1.00 89.56 93 GLU A C 1
ATOM 761 O O . GLU A 1 93 ? -19.748 6.723 2.044 1.00 89.56 93 GLU A O 1
ATOM 766 N N . PRO A 1 94 ? -20.965 8.147 3.295 1.00 90.62 94 PRO A N 1
ATOM 767 C CA . PRO A 1 94 ? -20.250 7.851 4.522 1.00 90.62 94 PRO A CA 1
ATOM 768 C C . PRO A 1 94 ? -20.705 6.494 5.070 1.00 90.62 94 PRO A C 1
ATOM 770 O O . PRO A 1 94 ? -21.894 6.179 5.062 1.00 90.62 94 PRO A O 1
ATOM 773 N N . ILE A 1 95 ? -19.763 5.700 5.570 1.00 93.69 95 ILE A N 1
ATOM 774 C CA . ILE A 1 95 ? -20.048 4.417 6.216 1.00 93.69 95 ILE A CA 1
ATOM 775 C C . ILE A 1 95 ? -19.317 4.300 7.554 1.00 93.69 95 ILE A C 1
ATOM 777 O O . ILE A 1 95 ? -18.302 4.960 7.786 1.00 93.69 95 ILE A O 1
ATOM 781 N N . TYR A 1 96 ? -19.822 3.418 8.412 1.00 94.81 96 TYR A N 1
ATOM 782 C CA . TYR A 1 96 ? -19.124 2.978 9.616 1.00 94.81 96 TYR A CA 1
ATOM 783 C C . TYR A 1 96 ? -18.111 1.876 9.282 1.00 94.81 96 TYR A C 1
ATOM 785 O O . TYR A 1 96 ? -18.258 1.156 8.289 1.00 94.81 96 TYR A O 1
ATOM 793 N N . SER A 1 97 ? -17.071 1.737 10.096 1.00 95.88 97 SER A N 1
ATOM 794 C CA . SER A 1 97 ? -15.980 0.784 9.864 1.00 95.88 97 SER A CA 1
ATOM 795 C C . SER A 1 97 ? -16.437 -0.682 9.847 1.00 95.88 97 SER A C 1
ATOM 797 O O . SER A 1 97 ? -15.937 -1.468 9.045 1.00 95.88 97 SER A O 1
ATOM 799 N N . GLU A 1 98 ? -17.456 -1.024 10.629 1.00 95.75 98 GLU A N 1
ATOM 800 C CA . GLU A 1 98 ? -18.155 -2.316 10.680 1.00 95.75 98 GLU A CA 1
ATOM 801 C C . GLU A 1 98 ? -18.890 -2.632 9.370 1.00 95.75 98 GLU A C 1
ATOM 803 O O . GLU A 1 98 ? -19.154 -3.790 9.055 1.00 95.75 98 GLU A O 1
ATOM 808 N N . SER A 1 99 ? -19.236 -1.602 8.590 1.00 94.88 99 SER A N 1
ATOM 809 C CA . SER A 1 99 ? -19.933 -1.762 7.307 1.00 94.88 99 SER A CA 1
ATOM 810 C C . SER A 1 99 ? -18.991 -2.158 6.169 1.00 94.88 99 SER A C 1
ATOM 812 O O . SER A 1 99 ? -19.458 -2.504 5.079 1.00 94.88 99 SER A O 1
ATOM 814 N N . ILE A 1 100 ? -17.670 -2.119 6.383 1.00 93.44 100 ILE A N 1
ATOM 815 C CA . ILE A 1 100 ? -16.721 -2.684 5.426 1.00 93.44 100 ILE A CA 1
ATOM 816 C C . ILE A 1 100 ? -16.863 -4.203 5.472 1.00 93.44 100 ILE A C 1
ATOM 818 O O . ILE A 1 100 ? -16.459 -4.856 6.429 1.00 93.44 100 ILE A O 1
ATOM 822 N N . ARG A 1 101 ? -17.391 -4.770 4.382 1.00 87.06 101 ARG A N 1
ATOM 823 C CA . ARG A 1 101 ? -17.724 -6.198 4.253 1.00 87.06 101 ARG A CA 1
ATOM 824 C C . ARG A 1 101 ? -16.604 -7.143 4.689 1.00 87.06 101 ARG A C 1
ATOM 826 O O . ARG A 1 101 ? -16.868 -8.243 5.168 1.00 87.06 101 ARG A O 1
ATOM 833 N N . TRP A 1 102 ? -15.359 -6.749 4.446 1.00 89.88 102 TRP A N 1
ATOM 834 C CA . TRP A 1 102 ? -14.196 -7.575 4.704 1.00 89.88 102 TRP A CA 1
ATOM 835 C C . TRP A 1 102 ? -13.230 -6.874 5.652 1.00 89.88 102 TRP A C 1
ATOM 837 O O . TRP A 1 102 ? -12.554 -5.924 5.269 1.00 89.88 102 TRP A O 1
ATOM 847 N N . GLU A 1 103 ? -13.077 -7.409 6.856 1.00 90.75 103 GLU A N 1
ATOM 848 C CA . GLU A 1 103 ? -12.207 -6.845 7.895 1.00 90.75 103 GLU A CA 1
ATOM 849 C C . GLU A 1 103 ? -10.746 -6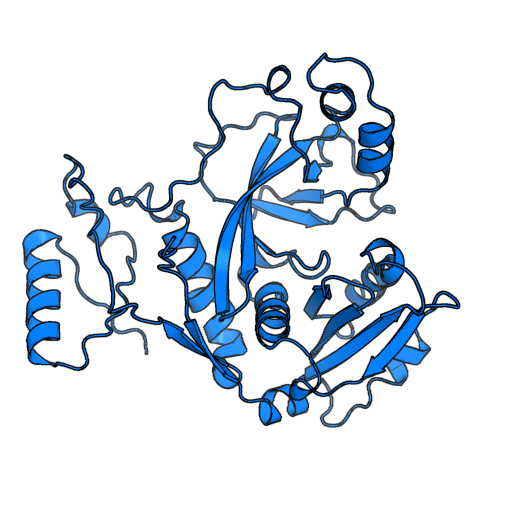.663 7.431 1.00 90.75 103 GLU A C 1
ATOM 851 O O . GLU A 1 103 ? -10.128 -5.621 7.638 1.00 90.75 103 GLU A O 1
ATOM 856 N N . HIS A 1 104 ? -10.214 -7.610 6.650 1.00 91.88 104 HIS A N 1
ATOM 857 C CA . HIS A 1 104 ? -8.879 -7.477 6.056 1.00 91.88 104 HIS A CA 1
ATOM 858 C C . HIS A 1 104 ? -8.734 -6.266 5.108 1.00 91.88 104 HIS A C 1
ATOM 860 O O . HIS A 1 104 ? -7.618 -5.795 4.887 1.00 91.88 104 HIS A O 1
ATOM 866 N N . LYS A 1 105 ? -9.836 -5.744 4.548 1.00 93.69 105 LYS A N 1
ATOM 867 C CA . LYS A 1 105 ? -9.852 -4.505 3.752 1.00 93.69 105 LYS A CA 1
ATOM 868 C C . LYS A 1 105 ? -9.825 -3.266 4.630 1.00 93.69 105 LYS A C 1
ATOM 870 O O . LYS A 1 105 ? -9.110 -2.332 4.280 1.00 93.69 105 LYS A O 1
ATOM 875 N N . LEU A 1 106 ? -10.525 -3.280 5.764 1.00 95.56 106 LEU A N 1
ATOM 876 C CA . LEU A 1 106 ? -10.404 -2.234 6.780 1.00 95.56 106 LEU A CA 1
ATOM 877 C C . LEU A 1 106 ? -8.951 -2.150 7.267 1.00 95.56 106 LEU A C 1
ATOM 879 O O . LEU A 1 106 ? -8.348 -1.079 7.227 1.00 95.56 106 LEU A O 1
ATOM 883 N N . PHE A 1 107 ? -8.336 -3.288 7.595 1.00 95.06 107 PHE A N 1
ATOM 884 C CA . PHE A 1 107 ? -6.931 -3.303 7.997 1.00 95.06 107 PHE A CA 1
ATOM 885 C C . PHE A 1 107 ? -5.994 -2.834 6.869 1.00 95.06 107 PHE A C 1
ATOM 887 O O . PHE A 1 107 ? -5.119 -2.005 7.107 1.00 95.06 107 PHE A O 1
ATOM 894 N N . GLN A 1 108 ? -6.204 -3.263 5.615 1.00 93.94 108 GLN A N 1
ATOM 895 C CA . GLN A 1 108 ? -5.441 -2.746 4.467 1.00 93.94 108 GLN A CA 1
ATOM 896 C C . GLN A 1 108 ? -5.599 -1.229 4.288 1.00 93.94 108 GLN A C 1
ATOM 898 O O . GLN A 1 108 ? -4.629 -0.561 3.928 1.00 93.94 108 GLN A O 1
ATOM 903 N N . LEU A 1 109 ? -6.803 -0.685 4.493 1.00 93.19 109 LEU A N 1
ATOM 904 C CA . LEU A 1 109 ? -7.081 0.745 4.378 1.00 93.19 109 LEU A CA 1
ATOM 905 C C . LEU A 1 109 ? -6.223 1.537 5.372 1.00 93.19 109 LEU A C 1
ATOM 907 O O . LEU A 1 109 ? -5.539 2.480 4.974 1.00 93.19 109 LEU A O 1
ATOM 911 N N . PHE A 1 110 ? -6.168 1.103 6.630 1.00 93.38 110 PHE A N 1
ATOM 912 C CA . PHE A 1 110 ? -5.317 1.724 7.648 1.00 93.38 110 PHE A CA 1
ATOM 913 C C . PHE A 1 110 ? -3.822 1.475 7.416 1.00 93.38 110 PHE A C 1
ATOM 915 O O . PHE A 1 110 ? -3.011 2.382 7.591 1.00 93.38 110 PHE A O 1
ATOM 922 N N . LEU A 1 111 ? -3.441 0.295 6.924 1.00 91.31 111 LEU A N 1
ATOM 923 C CA . LEU A 1 111 ? -2.053 0.001 6.558 1.00 91.31 111 LEU A CA 1
ATOM 924 C C . LEU A 1 111 ? -1.560 0.914 5.423 1.00 91.31 111 LEU A C 1
ATOM 926 O O . LEU A 1 111 ? -0.438 1.416 5.459 1.00 91.31 111 LEU A O 1
ATOM 930 N N . ASN A 1 112 ? -2.416 1.203 4.438 1.00 89.00 112 ASN A N 1
ATOM 931 C CA . ASN A 1 112 ? -2.128 2.186 3.389 1.00 89.00 112 ASN A CA 1
ATOM 932 C C . ASN A 1 112 ? -2.017 3.616 3.959 1.00 89.00 112 ASN A C 1
ATOM 934 O O . ASN A 1 112 ? -1.282 4.438 3.412 1.00 89.00 112 ASN A O 1
ATOM 938 N N . ALA A 1 113 ? -2.706 3.910 5.068 1.00 87.31 113 ALA A N 1
ATOM 939 C CA . ALA A 1 113 ? -2.675 5.208 5.741 1.00 87.31 113 ALA A CA 1
ATOM 940 C C . ALA A 1 113 ? -1.396 5.450 6.561 1.00 87.31 113 ALA A C 1
ATOM 942 O O . ALA A 1 113 ? -1.164 6.580 6.996 1.00 87.31 113 ALA A O 1
ATOM 943 N N . CYS A 1 114 ? -0.501 4.463 6.715 1.00 80.12 114 CYS A N 1
ATOM 944 C CA . CYS A 1 114 ? 0.839 4.656 7.300 1.00 80.12 114 CYS A CA 1
ATOM 945 C C . CYS A 1 114 ? 1.675 5.733 6.582 1.00 80.12 114 CYS A C 1
ATOM 947 O O . CYS A 1 114 ? 2.687 6.193 7.111 1.00 80.12 114 CYS A O 1
ATOM 949 N N . ALA A 1 115 ? 1.230 6.187 5.407 1.00 60.66 115 ALA A N 1
ATOM 950 C CA . ALA A 1 115 ? 1.747 7.346 4.693 1.00 60.66 115 ALA A CA 1
ATOM 951 C C . ALA A 1 115 ? 1.773 8.661 5.497 1.00 60.66 115 ALA A C 1
ATOM 953 O O . ALA A 1 115 ? 2.609 9.516 5.224 1.00 60.66 115 ALA A O 1
ATOM 954 N N . GLY A 1 116 ? 0.918 8.836 6.507 1.00 54.56 116 GLY A N 1
ATOM 955 C CA . GLY A 1 116 ? 1.007 10.011 7.391 1.00 54.56 116 GLY A CA 1
ATOM 956 C C . GLY A 1 116 ? 1.987 9.858 8.559 1.00 54.56 116 GLY A C 1
ATOM 957 O O . GLY A 1 116 ? 2.004 10.716 9.432 1.00 54.56 116 GLY A O 1
ATOM 958 N N . SER A 1 117 ? 2.786 8.786 8.603 1.00 54.09 117 SER A N 1
ATOM 959 C CA . SER A 1 117 ? 3.937 8.723 9.511 1.00 54.09 117 SER A CA 1
ATOM 960 C C . SER A 1 117 ? 5.019 9.718 9.071 1.00 54.09 117 SER A C 1
ATOM 962 O O . SER A 1 117 ? 5.165 10.031 7.885 1.00 54.09 117 SER A O 1
ATOM 964 N N . GLU A 1 118 ? 5.823 10.209 10.017 1.00 58.78 118 GLU A N 1
ATOM 965 C CA . GLU A 1 118 ? 6.980 11.054 9.693 1.00 58.78 118 GLU A CA 1
ATOM 966 C C . GLU A 1 118 ? 7.990 10.336 8.785 1.00 58.78 118 GLU A C 1
ATOM 968 O O . GLU A 1 118 ? 8.752 11.000 8.081 1.00 58.78 118 GLU A O 1
ATOM 973 N N . ASN A 1 119 ? 7.950 8.996 8.737 1.00 65.88 119 ASN A N 1
ATOM 974 C CA . ASN A 1 119 ? 8.822 8.171 7.914 1.00 65.88 119 ASN A CA 1
ATOM 975 C C . ASN A 1 119 ? 8.542 8.394 6.408 1.00 65.88 119 ASN A C 1
ATOM 977 O O . ASN A 1 119 ? 7.529 7.926 5.870 1.00 65.88 119 ASN A O 1
ATOM 981 N N . PRO A 1 120 ? 9.470 9.041 5.674 1.00 67.94 120 PRO A N 1
ATOM 982 C CA . PRO A 1 120 ? 9.263 9.385 4.269 1.00 67.94 120 PRO A CA 1
ATOM 983 C C . PRO A 1 120 ? 9.070 8.176 3.345 1.00 67.94 120 PRO A C 1
ATOM 985 O O . PRO A 1 120 ? 8.526 8.331 2.252 1.00 67.94 120 PRO A O 1
ATOM 988 N N . ARG A 1 121 ? 9.484 6.970 3.765 1.00 71.62 121 ARG A N 1
ATOM 989 C CA . ARG A 1 121 ? 9.347 5.742 2.968 1.00 71.62 121 ARG A CA 1
ATOM 990 C C . ARG A 1 121 ? 7.889 5.422 2.651 1.00 71.62 121 ARG A C 1
ATOM 992 O O . ARG A 1 121 ? 7.602 4.942 1.552 1.00 71.62 121 ARG A O 1
ATOM 999 N N . TYR A 1 122 ? 6.977 5.712 3.580 1.00 71.06 122 TYR A N 1
ATOM 1000 C CA . TYR A 1 122 ? 5.569 5.339 3.453 1.00 71.06 122 TYR A CA 1
ATOM 1001 C C . TYR A 1 122 ? 4.693 6.441 2.855 1.00 71.06 122 TYR A C 1
ATOM 1003 O O . TYR A 1 122 ? 3.582 6.144 2.416 1.00 71.06 122 TYR A O 1
ATOM 1011 N N . ARG A 1 123 ? 5.198 7.680 2.787 1.00 65.88 123 ARG A N 1
ATOM 1012 C CA . ARG A 1 123 ? 4.434 8.913 2.530 1.00 65.88 123 ARG A CA 1
ATOM 1013 C C . ARG A 1 123 ? 3.602 8.936 1.250 1.00 65.88 123 ARG A C 1
ATOM 1015 O O . ARG A 1 123 ? 2.606 9.643 1.176 1.00 65.88 123 ARG A O 1
ATOM 1022 N N . TYR A 1 124 ? 3.980 8.155 0.248 1.00 65.00 124 TYR A N 1
ATOM 1023 C CA . TYR A 1 124 ? 3.357 8.213 -1.073 1.00 65.00 124 TYR A CA 1
ATOM 1024 C C . TYR A 1 124 ? 2.424 7.026 -1.389 1.00 65.00 124 TYR A C 1
ATOM 1026 O O . TYR A 1 124 ? 2.036 6.825 -2.541 1.00 65.00 124 TYR A O 1
ATOM 1034 N N . ASN A 1 125 ? 2.068 6.224 -0.377 1.00 62.34 125 ASN A N 1
ATOM 1035 C CA . ASN A 1 125 ? 1.280 4.989 -0.522 1.00 62.34 125 ASN A CA 1
ATOM 1036 C C . ASN A 1 125 ? -0.243 5.173 -0.417 1.00 62.34 125 ASN A C 1
ATOM 1038 O O . ASN A 1 125 ? -0.993 4.200 -0.369 1.00 62.34 125 ASN A O 1
ATOM 1042 N N . ASN A 1 126 ? -0.718 6.412 -0.408 1.00 62.06 126 ASN A N 1
ATOM 1043 C CA . ASN A 1 126 ? -2.088 6.742 -0.050 1.00 62.06 126 ASN A CA 1
ATOM 1044 C C . ASN A 1 126 ? -3.141 6.275 -1.084 1.00 62.06 126 ASN A C 1
ATOM 1046 O O . ASN A 1 126 ? -4.237 5.904 -0.685 1.00 62.06 126 ASN A O 1
ATOM 1050 N N . LEU A 1 127 ? -2.874 6.245 -2.400 1.00 59.12 127 LEU A N 1
ATOM 1051 C CA . LEU A 1 127 ? -3.996 6.414 -3.364 1.00 59.12 127 LEU A CA 1
ATOM 1052 C C . LEU A 1 127 ? -4.258 5.292 -4.333 1.00 59.12 127 LEU A C 1
ATOM 1054 O O . LEU A 1 127 ? -5.383 5.112 -4.778 1.00 59.12 127 LEU A O 1
ATOM 1058 N N . THR A 1 128 ? -3.242 4.514 -4.685 1.00 69.31 128 THR A N 1
ATOM 1059 C CA . THR A 1 128 ? -3.443 3.448 -5.682 1.00 69.31 128 THR A CA 1
ATOM 1060 C C . THR A 1 128 ? -4.089 2.197 -5.082 1.00 69.31 128 THR A C 1
ATOM 1062 O O . THR A 1 128 ? -4.150 1.156 -5.733 1.00 69.31 128 THR A O 1
ATOM 1065 N N . GLY A 1 129 ? -4.543 2.281 -3.826 1.00 76.56 129 GLY A N 1
ATOM 1066 C CA . GLY A 1 129 ? -5.042 1.143 -3.063 1.00 76.56 129 GLY A CA 1
ATOM 1067 C C . GLY A 1 129 ? -3.957 0.178 -2.603 1.00 76.56 129 GLY A C 1
ATOM 1068 O O . GLY A 1 129 ? -4.277 -0.920 -2.151 1.00 76.56 129 GLY A O 1
ATOM 1069 N N . LYS A 1 130 ? -2.684 0.537 -2.791 1.00 84.31 130 LYS A N 1
ATOM 1070 C CA . LYS A 1 130 ? -1.545 -0.376 -2.705 1.00 84.31 130 LYS A CA 1
ATOM 1071 C C . LYS A 1 130 ? -0.389 0.281 -1.973 1.00 84.31 130 LYS A C 1
ATOM 1073 O O . LYS A 1 130 ? -0.043 1.422 -2.267 1.00 84.31 130 LYS A O 1
ATOM 1078 N N . LEU A 1 131 ? 0.239 -0.505 -1.107 1.00 87.12 131 LEU A N 1
ATOM 1079 C CA . LEU A 1 131 ? 1.409 -0.133 -0.330 1.00 87.12 131 LEU A CA 1
ATOM 1080 C C . LEU A 1 131 ? 2.662 -0.741 -0.959 1.00 87.12 131 LEU A C 1
ATOM 1082 O O . LEU A 1 131 ? 2.805 -1.967 -0.999 1.00 87.12 131 LEU A O 1
ATOM 1086 N N . TYR A 1 132 ? 3.565 0.111 -1.445 1.00 87.12 132 TYR A N 1
ATOM 1087 C CA . TYR A 1 132 ? 4.853 -0.302 -1.988 1.00 87.12 132 TYR A CA 1
ATOM 1088 C C . TYR A 1 132 ? 6.000 0.086 -1.052 1.00 87.12 132 TYR A C 1
ATOM 1090 O O . TYR A 1 132 ? 6.125 1.234 -0.635 1.00 87.12 132 TYR A O 1
ATOM 1098 N N . ILE A 1 133 ? 6.868 -0.882 -0.765 1.00 85.12 133 ILE A N 1
ATOM 1099 C CA . ILE A 1 133 ? 8.034 -0.736 0.102 1.00 85.12 133 ILE A CA 1
ATOM 1100 C C . ILE A 1 133 ? 9.272 -1.087 -0.705 1.00 85.12 133 ILE A C 1
ATOM 1102 O O . ILE A 1 133 ? 9.507 -2.225 -1.110 1.00 85.12 133 ILE A O 1
ATOM 1106 N N . THR A 1 134 ? 10.068 -0.085 -0.984 1.00 79.50 134 THR A N 1
ATOM 1107 C CA . THR A 1 134 ? 11.343 -0.192 -1.683 1.00 79.50 134 THR A CA 1
ATOM 1108 C C . THR A 1 134 ? 12.440 -0.513 -0.677 1.00 79.50 134 THR A C 1
ATOM 1110 O O . THR A 1 134 ? 12.525 0.099 0.385 1.00 79.50 134 THR A O 1
ATOM 1113 N N . SER A 1 135 ? 13.282 -1.495 -1.005 1.00 70.62 135 SER A N 1
ATOM 1114 C CA . SER A 1 135 ? 14.449 -1.796 -0.178 1.00 70.62 135 SER A CA 1
ATOM 1115 C C . SER A 1 135 ? 15.493 -0.685 -0.355 1.00 70.62 135 SER A C 1
ATOM 1117 O O . SER A 1 135 ? 15.804 -0.349 -1.501 1.00 70.62 135 SER A O 1
ATOM 1119 N N . PRO A 1 136 ? 16.056 -0.125 0.731 1.00 61.66 136 PRO A N 1
ATOM 1120 C CA . PRO A 1 136 ? 17.074 0.927 0.670 1.00 61.66 136 PRO A CA 1
ATOM 1121 C C . PRO A 1 136 ? 18.473 0.420 0.259 1.00 61.66 136 PRO A C 1
ATOM 1123 O O . PRO A 1 136 ? 19.469 1.092 0.506 1.00 61.66 136 PRO A O 1
ATOM 1126 N N . ASP A 1 137 ? 18.586 -0.770 -0.336 1.00 59.03 137 ASP A N 1
ATOM 1127 C CA . ASP A 1 137 ? 19.879 -1.380 -0.653 1.00 59.03 137 ASP A CA 1
ATOM 1128 C C . ASP A 1 137 ? 20.565 -0.693 -1.850 1.00 59.03 137 ASP A C 1
ATOM 1130 O O . ASP A 1 137 ? 20.095 -0.757 -2.988 1.00 59.03 137 ASP A O 1
ATOM 1134 N N . GLY A 1 138 ? 21.725 -0.080 -1.607 1.00 52.12 138 GLY A N 1
ATOM 1135 C CA . GLY A 1 138 ? 22.588 0.494 -2.645 1.00 52.12 138 GLY A CA 1
ATOM 1136 C C . GLY A 1 138 ? 23.203 -0.546 -3.594 1.00 52.12 138 GLY A C 1
ATOM 1137 O O . GLY A 1 138 ? 23.628 -0.184 -4.693 1.00 52.12 138 GLY A O 1
ATOM 1138 N N . LYS A 1 139 ? 23.212 -1.839 -3.227 1.00 45.88 139 LYS A N 1
ATOM 1139 C CA . LYS A 1 139 ? 23.599 -2.950 -4.119 1.00 45.88 139 LYS A CA 1
ATOM 1140 C C . LYS A 1 139 ? 22.547 -3.232 -5.189 1.00 45.88 139 LYS A C 1
ATOM 1142 O O . LYS A 1 139 ? 22.856 -3.900 -6.178 1.00 45.88 139 LYS A O 1
ATOM 1147 N N . PHE A 1 140 ? 21.328 -2.696 -5.054 1.00 50.69 140 PHE A N 1
ATOM 1148 C CA . PHE A 1 140 ? 20.349 -2.670 -6.139 1.00 50.69 140 PHE A CA 1
ATOM 1149 C C . PHE A 1 140 ? 20.767 -1.639 -7.195 1.00 50.69 140 PHE A C 1
ATOM 1151 O O . PHE A 1 140 ? 20.219 -0.543 -7.325 1.00 50.69 140 PHE A O 1
ATOM 1158 N N . PHE A 1 141 ? 21.768 -2.020 -7.981 1.00 43.12 141 PHE A N 1
ATOM 1159 C CA . PHE A 1 141 ? 22.293 -1.228 -9.078 1.00 43.12 141 PHE A CA 1
ATOM 1160 C C . PHE A 1 141 ? 21.236 -1.137 -10.185 1.00 43.12 141 PHE A C 1
ATOM 1162 O O . PHE A 1 141 ? 20.980 -2.099 -10.905 1.00 43.12 141 PHE A O 1
ATOM 1169 N N . ASN A 1 142 ? 20.593 0.021 -10.317 1.00 53.12 142 ASN A N 1
ATOM 1170 C CA . ASN A 1 142 ? 19.711 0.320 -11.441 1.00 53.12 142 ASN A CA 1
ATOM 1171 C C . ASN A 1 142 ? 20.155 1.633 -12.089 1.00 53.12 142 ASN A C 1
ATOM 1173 O O . ASN A 1 142 ? 19.751 2.706 -11.629 1.00 53.12 142 ASN A O 1
ATOM 1177 N N . PRO A 1 143 ? 20.981 1.580 -13.150 1.00 55.19 143 PRO A N 1
ATOM 1178 C CA . PRO A 1 143 ? 21.293 2.767 -13.932 1.00 55.19 143 PRO A CA 1
ATOM 1179 C C . PRO A 1 143 ? 20.013 3.366 -14.539 1.00 55.19 143 PRO A C 1
ATOM 1181 O O . PRO A 1 143 ? 18.992 2.682 -14.692 1.00 55.19 143 PRO A O 1
ATOM 1184 N N . LYS A 1 144 ? 20.064 4.661 -14.883 1.00 51.97 144 LYS A N 1
ATOM 1185 C CA . LYS A 1 144 ? 18.947 5.392 -15.508 1.00 51.97 144 LYS A CA 1
ATOM 1186 C C . LYS A 1 144 ? 18.334 4.569 -16.653 1.00 51.97 144 LYS A C 1
ATOM 1188 O O . LYS A 1 144 ? 19.048 4.060 -17.513 1.00 51.97 144 LYS A O 1
ATOM 1193 N N . GLY A 1 145 ? 17.007 4.420 -16.642 1.00 59.56 145 GLY A N 1
ATOM 1194 C CA . GLY A 1 145 ? 16.262 3.643 -17.639 1.00 59.56 145 GLY A CA 1
ATOM 1195 C C . GLY A 1 145 ? 16.090 2.144 -17.345 1.00 59.56 145 GLY A C 1
ATOM 1196 O O . GLY A 1 145 ? 15.587 1.431 -18.211 1.00 59.56 145 GLY A O 1
ATOM 1197 N N . GLN A 1 146 ? 16.474 1.634 -16.167 1.00 69.56 146 GLN A N 1
ATOM 1198 C CA . GLN A 1 146 ? 16.234 0.235 -15.765 1.00 69.56 146 GLN A CA 1
ATOM 1199 C C . GLN A 1 146 ? 15.038 0.045 -14.811 1.00 69.56 146 GLN A C 1
ATOM 1201 O O . GLN A 1 146 ? 14.367 0.993 -14.409 1.00 69.56 146 GLN A O 1
ATOM 1206 N N . SER A 1 147 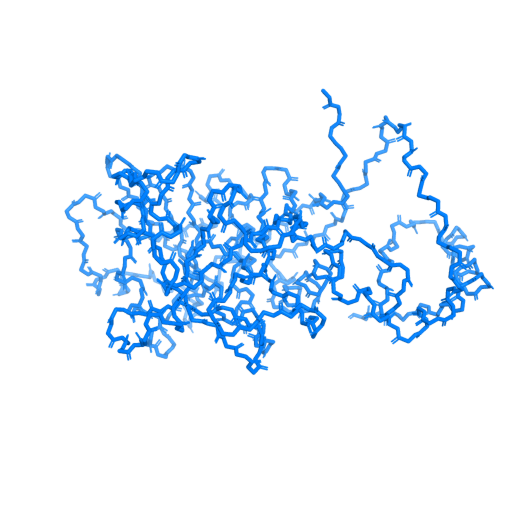? 14.712 -1.220 -14.520 1.00 77.75 147 SER A N 1
ATOM 1207 C CA . SER A 1 147 ? 13.554 -1.605 -13.715 1.00 77.75 147 SER A CA 1
ATOM 1208 C C . SER A 1 147 ? 13.894 -1.695 -12.229 1.00 77.75 147 SER A C 1
ATOM 1210 O O . SER A 1 147 ? 14.706 -2.519 -11.820 1.00 77.75 147 SER A O 1
ATOM 1212 N N . ARG A 1 148 ? 13.189 -0.936 -11.400 1.00 81.31 148 ARG A N 1
ATOM 1213 C CA . ARG A 1 148 ? 13.265 -0.962 -9.939 1.00 81.31 148 ARG A CA 1
ATOM 1214 C C . ARG A 1 148 ? 12.361 -2.024 -9.335 1.00 81.31 148 ARG A C 1
ATOM 1216 O O . ARG A 1 148 ? 11.399 -2.475 -9.956 1.00 81.31 148 ARG A O 1
ATOM 1223 N N . VAL A 1 149 ? 12.681 -2.443 -8.119 1.00 81.75 149 VAL A N 1
ATOM 1224 C CA . VAL A 1 149 ? 11.959 -3.499 -7.406 1.00 81.75 149 VAL A CA 1
ATOM 1225 C C . VAL A 1 149 ? 11.458 -2.953 -6.089 1.00 81.75 149 VAL A C 1
ATOM 1227 O O . VAL A 1 149 ? 12.148 -2.178 -5.436 1.00 81.75 149 VAL A O 1
ATOM 1230 N N . ALA A 1 150 ? 10.253 -3.360 -5.725 1.00 85.31 150 ALA A N 1
ATOM 1231 C CA . ALA A 1 150 ? 9.647 -3.056 -4.442 1.00 85.31 150 ALA A CA 1
ATOM 1232 C C . ALA A 1 150 ? 8.913 -4.296 -3.924 1.00 85.31 150 ALA A C 1
ATOM 1234 O O . ALA A 1 150 ? 8.674 -5.248 -4.673 1.00 85.31 150 ALA A O 1
ATOM 1235 N N . LEU A 1 151 ? 8.548 -4.280 -2.652 1.00 86.94 151 LEU A N 1
ATOM 1236 C CA . LEU A 1 151 ? 7.549 -5.161 -2.070 1.00 86.94 151 LEU A CA 1
ATOM 1237 C C . LEU A 1 151 ? 6.192 -4.482 -2.157 1.00 86.94 151 LEU A C 1
ATOM 1239 O O . LEU A 1 151 ? 6.070 -3.312 -1.829 1.00 86.94 151 LEU A O 1
ATOM 1243 N N . GLU A 1 152 ? 5.176 -5.204 -2.593 1.00 89.19 152 GLU A N 1
ATOM 1244 C CA . GLU A 1 152 ? 3.787 -4.828 -2.378 1.00 89.19 152 GLU A CA 1
ATOM 1245 C C . GLU A 1 152 ? 3.300 -5.546 -1.121 1.00 89.19 152 GLU A C 1
ATOM 1247 O O . GLU A 1 152 ? 3.319 -6.780 -1.076 1.00 89.19 152 GLU A O 1
ATOM 1252 N N . ALA A 1 153 ? 2.888 -4.778 -0.116 1.00 90.19 153 ALA A N 1
ATOM 1253 C CA . ALA A 1 153 ? 2.268 -5.308 1.089 1.00 90.19 153 ALA A CA 1
ATOM 1254 C C . ALA A 1 153 ? 0.753 -5.408 0.877 1.00 90.19 153 ALA A C 1
ATOM 1256 O O . ALA A 1 153 ? 0.091 -4.407 0.589 1.00 90.19 153 ALA A O 1
ATOM 1257 N N . ARG A 1 154 ? 0.208 -6.625 0.991 1.00 91.00 154 ARG A N 1
ATOM 1258 C CA . ARG A 1 154 ? -1.225 -6.902 0.827 1.00 91.00 154 ARG A CA 1
ATOM 1259 C C . ARG A 1 154 ? -1.765 -7.702 1.997 1.00 91.00 154 ARG A C 1
ATOM 1261 O O . ARG A 1 154 ? -1.303 -8.813 2.234 1.00 91.00 154 ARG A O 1
ATOM 1268 N N . VAL A 1 155 ? -2.793 -7.192 2.653 1.00 92.06 155 VAL A N 1
ATOM 1269 C CA . VAL A 1 155 ? -3.581 -7.942 3.623 1.00 92.06 155 VAL A CA 1
ATOM 1270 C C . VAL A 1 155 ? -4.553 -8.839 2.856 1.00 92.06 155 VAL A C 1
ATOM 1272 O O . VAL A 1 155 ? -5.379 -8.382 2.066 1.00 92.06 155 VAL A O 1
ATOM 1275 N N . LEU A 1 156 ? -4.411 -10.141 3.049 1.00 89.31 156 LEU A N 1
ATOM 1276 C CA . LEU A 1 156 ? -5.270 -11.186 2.508 1.00 89.31 156 LEU A CA 1
ATOM 1277 C C . LEU A 1 156 ? -6.329 -11.590 3.551 1.00 89.31 156 LEU A C 1
ATOM 1279 O O . LEU A 1 156 ? -6.188 -11.246 4.731 1.00 89.31 156 LEU A O 1
ATOM 1283 N N . PRO A 1 157 ? -7.366 -12.359 3.159 1.00 86.25 157 PRO A N 1
ATOM 1284 C CA . PRO A 1 157 ? -8.299 -12.948 4.115 1.00 86.25 157 PRO A CA 1
ATOM 1285 C C . PRO A 1 157 ? -7.580 -13.678 5.255 1.00 86.25 157 PRO A C 1
ATOM 1287 O O . PRO A 1 157 ? -6.504 -14.246 5.057 1.00 86.25 157 PRO A O 1
ATOM 1290 N N . ARG A 1 158 ? -8.203 -13.691 6.440 1.00 84.06 158 ARG A N 1
ATOM 1291 C CA . ARG A 1 158 ? -7.604 -14.183 7.695 1.00 84.06 158 ARG A CA 1
ATOM 1292 C C . ARG A 1 158 ? -6.366 -13.391 8.148 1.00 84.06 158 ARG A C 1
ATOM 1294 O O . ARG A 1 158 ? -5.508 -13.962 8.816 1.00 84.06 158 ARG A O 1
ATOM 1301 N N . HIS A 1 159 ? -6.278 -12.119 7.748 1.00 87.44 159 HIS A N 1
ATOM 1302 C CA . HIS A 1 159 ? -5.261 -11.150 8.177 1.00 87.44 159 HIS A CA 1
ATOM 1303 C C . HIS A 1 159 ? -3.819 -11.611 7.924 1.00 87.44 159 HIS A C 1
ATOM 1305 O O . HIS A 1 159 ? -2.928 -11.451 8.755 1.00 87.44 159 HIS A O 1
ATOM 1311 N N . VAL A 1 160 ? -3.585 -12.202 6.749 1.00 87.19 160 VAL A N 1
ATOM 1312 C CA . VAL A 1 160 ? -2.243 -12.588 6.293 1.00 87.19 160 VAL A CA 1
ATOM 1313 C C . VAL A 1 160 ? -1.636 -11.454 5.474 1.00 87.19 160 VAL A C 1
ATOM 1315 O O . VAL A 1 160 ? -2.219 -11.055 4.469 1.00 87.19 160 VAL A O 1
ATOM 1318 N N . ILE A 1 161 ? -0.448 -10.965 5.833 1.00 88.56 161 ILE A N 1
ATOM 1319 C CA . ILE A 1 161 ? 0.195 -9.844 5.120 1.00 88.56 161 ILE A CA 1
ATOM 1320 C C . ILE A 1 161 ? 1.169 -10.346 4.049 1.00 88.56 161 ILE A C 1
ATOM 1322 O O . ILE A 1 161 ? 2.361 -10.497 4.301 1.00 88.56 161 ILE A O 1
ATOM 1326 N N . SER A 1 162 ? 0.700 -10.587 2.828 1.00 87.88 162 SER A N 1
ATOM 1327 C CA . SER A 1 162 ? 1.563 -10.964 1.700 1.00 87.88 162 SER A CA 1
ATOM 1328 C C . SER A 1 162 ? 2.568 -9.863 1.346 1.00 87.88 162 SER A C 1
ATOM 1330 O O . SER A 1 162 ? 2.200 -8.696 1.240 1.00 87.88 162 SER A O 1
ATOM 1332 N N . LEU A 1 163 ? 3.823 -10.255 1.097 1.00 85.94 163 LEU A N 1
ATOM 1333 C CA . LEU A 1 163 ? 4.920 -9.372 0.685 1.00 85.94 163 LEU A CA 1
ATOM 1334 C C . LEU A 1 163 ? 5.437 -9.793 -0.691 1.00 85.94 163 LEU A C 1
ATOM 1336 O O . LEU A 1 163 ? 6.385 -10.583 -0.831 1.00 85.94 163 LEU A O 1
ATOM 1340 N N . ASP A 1 164 ? 4.795 -9.266 -1.725 1.00 84.94 164 ASP A N 1
ATOM 1341 C CA . ASP A 1 164 ? 5.043 -9.657 -3.106 1.00 84.94 164 ASP A CA 1
ATOM 1342 C C . ASP A 1 164 ? 6.112 -8.787 -3.753 1.00 84.94 164 ASP A C 1
ATOM 1344 O O . ASP A 1 164 ? 6.021 -7.566 -3.775 1.00 84.94 164 ASP A O 1
ATOM 1348 N N . THR A 1 165 ? 7.128 -9.406 -4.348 1.00 84.50 165 THR A N 1
ATOM 1349 C CA . THR A 1 165 ? 8.152 -8.654 -5.077 1.00 84.50 165 THR A CA 1
ATOM 1350 C C . THR A 1 165 ? 7.593 -8.184 -6.420 1.00 84.50 165 THR A C 1
ATOM 1352 O O . THR A 1 165 ? 7.332 -8.989 -7.319 1.00 84.50 165 THR A O 1
ATOM 1355 N N . VAL A 1 166 ? 7.443 -6.872 -6.578 1.00 86.38 166 VAL A N 1
ATOM 1356 C CA . VAL A 1 166 ? 6.942 -6.214 -7.788 1.00 86.38 166 VAL A CA 1
ATOM 1357 C C . VAL A 1 166 ? 8.057 -5.467 -8.513 1.00 86.38 166 VAL A C 1
ATOM 1359 O O . VAL A 1 166 ? 9.088 -5.122 -7.943 1.00 86.38 166 VAL A O 1
ATOM 1362 N N . THR A 1 167 ? 7.867 -5.240 -9.812 1.00 86.56 167 THR A N 1
ATOM 1363 C CA . THR A 1 167 ? 8.841 -4.549 -10.664 1.00 86.56 167 THR A CA 1
ATOM 1364 C C . THR A 1 167 ? 8.216 -3.304 -11.276 1.00 86.56 167 THR A C 1
ATOM 1366 O O . THR A 1 167 ? 7.166 -3.386 -11.915 1.00 86.56 167 THR A O 1
ATOM 1369 N N . PHE A 1 168 ? 8.901 -2.180 -11.112 1.00 88.50 168 PHE A N 1
ATOM 1370 C CA . PHE A 1 168 ? 8.611 -0.891 -11.718 1.00 88.50 168 PHE A CA 1
ATOM 1371 C C . PHE A 1 168 ? 9.596 -0.646 -12.855 1.00 88.50 168 PHE A C 1
ATOM 1373 O O . PHE A 1 168 ? 10.795 -0.575 -12.622 1.00 88.50 168 PHE A O 1
ATOM 1380 N N . THR A 1 169 ? 9.125 -0.528 -14.090 1.00 88.19 169 THR A N 1
ATOM 1381 C CA . THR A 1 169 ? 9.990 -0.318 -15.261 1.00 88.19 169 THR A CA 1
ATOM 1382 C C . THR A 1 169 ? 9.836 1.099 -15.779 1.00 88.19 169 THR A C 1
ATOM 1384 O O . THR A 1 169 ? 8.710 1.579 -15.888 1.00 88.19 169 THR A O 1
ATOM 1387 N N . ALA A 1 170 ? 10.956 1.753 -16.095 1.00 89.19 170 ALA A N 1
ATOM 1388 C CA . ALA A 1 170 ? 10.950 3.079 -16.698 1.00 89.19 170 ALA A CA 1
ATOM 1389 C C . ALA A 1 170 ? 10.208 3.074 -18.047 1.00 89.19 170 ALA A C 1
ATOM 1391 O O . ALA A 1 170 ? 10.374 2.152 -18.852 1.00 89.19 170 ALA A O 1
ATOM 1392 N N . LEU A 1 171 ? 9.420 4.116 -18.315 1.00 90.00 171 LEU A N 1
ATOM 1393 C CA . LEU A 1 171 ? 8.652 4.263 -19.552 1.00 90.00 171 LEU A CA 1
ATOM 1394 C C . LEU A 1 171 ? 9.533 4.510 -20.777 1.00 90.00 171 LEU A C 1
ATOM 1396 O O . LEU A 1 171 ? 9.086 4.254 -21.888 1.00 90.00 171 LEU A O 1
ATOM 1400 N N . SER A 1 172 ? 10.797 4.906 -20.604 1.00 88.94 172 SER A N 1
ATOM 1401 C CA . SER A 1 172 ? 11.781 4.907 -21.697 1.00 88.94 172 SER A CA 1
ATOM 1402 C C . SER A 1 172 ? 11.998 3.522 -22.324 1.00 88.94 172 SER A C 1
ATOM 1404 O O . SER A 1 172 ? 12.505 3.434 -23.435 1.00 88.94 172 SER A O 1
ATOM 1406 N N . ARG A 1 173 ? 11.580 2.440 -21.652 1.00 88.62 173 ARG A N 1
ATOM 1407 C CA . ARG A 1 173 ? 11.551 1.069 -22.188 1.00 88.62 173 ARG A CA 1
ATOM 1408 C C . ARG A 1 173 ? 10.176 0.685 -22.742 1.00 88.62 173 ARG A C 1
ATOM 1410 O O . ARG A 1 173 ? 9.739 -0.455 -22.581 1.00 88.62 173 ARG A O 1
ATOM 1417 N N . TYR A 1 174 ? 9.467 1.641 -23.336 1.00 89.69 174 TYR A N 1
ATOM 1418 C CA . TYR A 1 174 ? 8.106 1.442 -23.831 1.00 89.69 174 TYR A CA 1
ATOM 1419 C C . TYR A 1 174 ? 8.001 0.234 -24.768 1.00 89.69 174 TYR A C 1
ATOM 1421 O O . TYR A 1 174 ? 7.139 -0.616 -24.551 1.00 89.69 174 TYR A O 1
ATOM 1429 N N . ASP A 1 175 ? 8.912 0.108 -25.735 1.00 89.62 175 ASP A N 1
ATOM 1430 C CA . ASP A 1 175 ? 8.889 -0.987 -26.710 1.00 89.62 175 ASP A CA 1
ATOM 1431 C C . ASP A 1 175 ? 9.037 -2.355 -26.034 1.00 89.62 175 ASP A C 1
ATOM 1433 O O . ASP A 1 175 ? 8.226 -3.252 -26.266 1.00 89.62 175 ASP A O 1
ATOM 1437 N N . ASP A 1 176 ? 9.970 -2.487 -25.083 1.00 89.69 176 ASP A N 1
ATOM 1438 C CA . ASP A 1 176 ? 10.142 -3.718 -24.298 1.00 89.69 176 ASP A CA 1
ATOM 1439 C C . ASP A 1 176 ? 8.878 -4.088 -23.507 1.00 89.69 176 ASP A C 1
ATOM 1441 O O . ASP A 1 176 ? 8.588 -5.262 -23.260 1.00 89.69 176 ASP A O 1
ATOM 1445 N N . LEU A 1 177 ? 8.136 -3.084 -23.038 1.00 90.19 177 LEU A N 1
ATOM 1446 C CA . LEU A 1 177 ? 6.914 -3.288 -22.272 1.00 90.19 177 LEU A CA 1
ATOM 1447 C C . LEU A 1 177 ? 5.716 -3.591 -23.173 1.00 90.19 177 LEU A C 1
ATOM 1449 O O . LEU A 1 177 ? 4.832 -4.342 -22.748 1.00 90.19 177 LEU A O 1
ATOM 1453 N N . ALA A 1 178 ? 5.675 -3.019 -24.374 1.00 92.62 178 ALA A N 1
ATOM 1454 C CA . ALA A 1 178 ? 4.594 -3.139 -25.345 1.00 92.62 178 ALA A CA 1
ATOM 1455 C C . ALA A 1 178 ? 4.642 -4.452 -26.137 1.00 92.62 178 ALA A C 1
ATOM 1457 O O . ALA A 1 178 ? 3.633 -4.839 -26.727 1.00 92.62 178 ALA A O 1
ATOM 1458 N N . GLN A 1 179 ? 5.777 -5.145 -26.132 1.00 92.06 179 GLN A N 1
ATOM 1459 C CA . GLN A 1 179 ? 5.971 -6.413 -26.826 1.00 92.06 179 GLN A CA 1
ATOM 1460 C C . GLN A 1 179 ? 5.507 -7.643 -26.025 1.00 92.06 179 GLN A C 1
ATOM 1462 O O . GLN A 1 179 ? 5.396 -7.608 -24.796 1.00 92.06 179 GLN A O 1
ATOM 1467 N N . ASP A 1 180 ? 5.236 -8.747 -26.721 1.00 88.94 180 ASP A N 1
ATOM 1468 C CA . ASP A 1 180 ? 4.981 -10.074 -26.148 1.00 88.94 180 ASP A CA 1
ATOM 1469 C C . ASP A 1 180 ? 6.273 -10.889 -25.902 1.00 88.94 180 ASP A C 1
ATOM 1471 O O . ASP A 1 180 ? 7.394 -10.410 -26.094 1.00 88.94 180 ASP A O 1
ATOM 1475 N N . ASP A 1 181 ? 6.136 -12.144 -25.456 1.00 85.81 181 ASP A N 1
ATOM 1476 C CA . ASP A 1 181 ? 7.275 -13.056 -25.262 1.00 85.81 181 ASP A CA 1
ATOM 1477 C C . ASP A 1 181 ? 7.960 -13.467 -26.583 1.00 85.81 181 ASP A C 1
ATOM 1479 O O . ASP A 1 181 ? 9.016 -14.093 -26.546 1.00 85.81 181 ASP A O 1
ATOM 1483 N N . TRP A 1 182 ? 7.432 -13.071 -27.745 1.00 85.06 182 TRP A N 1
ATOM 1484 C CA . TRP A 1 182 ? 8.059 -13.223 -29.061 1.00 85.06 182 TRP A CA 1
ATOM 1485 C C . TRP A 1 182 ? 8.574 -11.894 -29.638 1.00 85.06 182 TRP A C 1
ATOM 1487 O O . TRP A 1 182 ? 9.168 -11.889 -30.719 1.00 85.06 182 TRP A O 1
ATOM 1497 N N . GLY A 1 183 ? 8.494 -10.796 -28.868 1.00 83.19 183 GLY A N 1
ATOM 1498 C CA . GLY A 1 183 ? 8.965 -9.445 -29.230 1.00 83.19 183 GLY A CA 1
ATOM 1499 C C . GLY A 1 183 ? 8.153 -8.798 -30.315 1.00 83.19 183 GLY A C 1
ATOM 1500 O O . GLY A 1 183 ? 8.591 -7.809 -30.897 1.00 83.19 183 GLY A O 1
ATOM 1501 N N . LYS A 1 184 ? 7.000 -9.377 -30.619 1.00 89.06 184 LYS A N 1
ATOM 1502 C CA . LYS A 1 184 ? 6.047 -8.754 -31.504 1.00 89.06 184 LYS A CA 1
ATOM 1503 C C . LYS A 1 184 ? 5.270 -7.750 -30.691 1.00 89.06 184 LYS A C 1
ATOM 1505 O O . LYS A 1 184 ? 5.033 -7.918 -29.491 1.00 89.06 184 LYS A O 1
ATOM 1510 N N . GLU A 1 185 ? 4.899 -6.674 -31.355 1.00 90.19 185 GLU A N 1
ATOM 1511 C CA . GLU A 1 185 ? 4.053 -5.671 -30.755 1.00 90.19 185 GLU A CA 1
ATOM 1512 C C . GLU A 1 185 ? 2.739 -6.297 -30.268 1.00 90.19 185 GLU A C 1
ATOM 1514 O O . GLU A 1 185 ? 2.061 -7.003 -31.011 1.00 90.19 185 GLU A O 1
ATOM 1519 N N . CYS A 1 186 ? 2.365 -6.030 -29.015 1.00 91.88 186 CYS A N 1
ATOM 1520 C CA . CYS A 1 186 ? 1.160 -6.580 -28.413 1.00 91.88 186 CYS A CA 1
ATOM 1521 C C . CYS A 1 186 ? 0.139 -5.463 -28.121 1.00 91.88 186 CYS A C 1
ATOM 1523 O O . CYS A 1 186 ? 0.291 -4.728 -27.135 1.00 91.88 186 CYS A O 1
ATOM 1525 N N . PRO A 1 187 ? -0.965 -5.365 -28.893 1.00 92.12 187 PRO A N 1
ATOM 1526 C CA . PRO A 1 187 ? -1.994 -4.341 -28.692 1.00 92.12 187 PRO A CA 1
ATOM 1527 C C . PRO A 1 187 ? -2.580 -4.330 -27.273 1.00 92.12 187 PRO A C 1
ATOM 1529 O O . PRO A 1 187 ? -2.794 -3.265 -26.690 1.00 92.12 187 PRO A O 1
ATOM 1532 N N . LYS A 1 188 ? -2.771 -5.514 -26.667 1.00 90.75 188 LYS A N 1
ATOM 1533 C CA . LYS A 1 188 ? -3.260 -5.651 -25.282 1.00 90.75 188 LYS A CA 1
ATOM 1534 C C . LYS A 1 188 ? -2.307 -5.002 -24.274 1.00 90.75 188 LYS A C 1
ATOM 1536 O O . LYS A 1 188 ? -2.758 -4.329 -23.347 1.00 90.75 188 LYS A O 1
ATOM 1541 N N . ARG A 1 189 ? -0.994 -5.174 -24.453 1.00 91.88 189 ARG A N 1
ATOM 1542 C CA . ARG A 1 189 ? 0.022 -4.577 -23.572 1.00 91.88 189 ARG A CA 1
ATOM 1543 C C . ARG A 1 189 ? 0.150 -3.076 -23.799 1.00 91.88 189 ARG A C 1
ATOM 1545 O O . ARG A 1 189 ? 0.218 -2.352 -22.813 1.00 91.88 189 ARG A O 1
ATOM 1552 N N . LYS A 1 190 ? 0.079 -2.599 -25.048 1.00 91.56 190 LYS A N 1
ATOM 1553 C CA . LYS A 1 190 ? 0.010 -1.158 -25.356 1.00 91.56 190 LYS A CA 1
ATOM 1554 C C . LYS A 1 190 ? -1.184 -0.486 -24.684 1.00 91.56 190 LYS A C 1
ATOM 1556 O O . LYS A 1 190 ? -1.012 0.533 -24.023 1.00 91.56 190 LYS A O 1
ATOM 1561 N N . LYS A 1 191 ? -2.376 -1.084 -24.796 1.00 89.75 191 LYS A N 1
ATOM 1562 C CA . LYS A 1 191 ? -3.577 -0.594 -24.104 1.00 89.75 191 LYS A CA 1
ATOM 1563 C C . LYS A 1 191 ? -3.339 -0.530 -22.594 1.00 89.75 191 LYS A C 1
ATOM 1565 O O . LYS A 1 191 ? -3.460 0.535 -22.006 1.00 89.75 191 LYS A O 1
ATOM 1570 N N . LYS A 1 192 ? -2.860 -1.623 -21.992 1.00 88.12 192 LYS A N 1
ATOM 1571 C CA . LYS A 1 192 ? -2.526 -1.665 -20.561 1.00 88.12 192 LYS A CA 1
ATOM 1572 C C . LYS A 1 192 ? -1.496 -0.608 -20.137 1.00 88.12 192 LYS A C 1
ATOM 1574 O O . LYS A 1 192 ? -1.628 -0.062 -19.053 1.00 88.12 192 LYS A O 1
ATOM 1579 N N . LEU A 1 193 ? -0.481 -0.320 -20.953 1.00 89.06 193 LEU A N 1
ATOM 1580 C CA . LEU A 1 193 ? 0.545 0.687 -20.651 1.00 89.06 193 LEU A CA 1
ATOM 1581 C C . LEU A 1 193 ? 0.010 2.112 -20.666 1.00 89.06 193 LEU A C 1
ATOM 1583 O O . LEU A 1 193 ? 0.381 2.911 -19.809 1.00 89.06 193 LEU A O 1
ATOM 1587 N N . ARG A 1 194 ? -0.868 2.426 -21.624 1.00 85.06 194 ARG A N 1
ATOM 1588 C CA . ARG A 1 194 ? -1.613 3.688 -21.586 1.00 85.06 194 ARG A CA 1
ATOM 1589 C C . ARG A 1 194 ? -2.448 3.762 -20.318 1.00 85.06 194 ARG A C 1
ATOM 1591 O O . ARG A 1 194 ? -2.556 4.832 -19.724 1.00 85.06 194 ARG A O 1
ATOM 1598 N N . ASP A 1 195 ? -2.964 2.613 -19.889 1.00 81.69 195 ASP A N 1
ATOM 1599 C CA . ASP A 1 195 ? -3.990 2.564 -18.869 1.00 81.69 195 ASP A CA 1
ATOM 1600 C C . ASP A 1 195 ? -3.518 2.512 -17.419 1.00 81.69 195 ASP A C 1
ATOM 1602 O O . ASP A 1 195 ? -4.209 3.016 -16.535 1.00 81.69 195 ASP A O 1
ATOM 1606 N N . ILE A 1 196 ? -2.342 1.947 -17.180 1.00 85.81 196 ILE A N 1
ATOM 1607 C CA . ILE A 1 196 ? -1.782 1.768 -15.843 1.00 85.81 196 ILE A CA 1
ATOM 1608 C C . ILE A 1 196 ? -1.318 3.092 -15.230 1.00 85.81 196 ILE A C 1
ATOM 1610 O O . ILE A 1 196 ? -0.948 4.036 -15.935 1.00 85.81 196 ILE A O 1
ATOM 1614 N N . GLU A 1 197 ? -1.304 3.147 -13.906 1.00 85.06 197 GLU A N 1
ATOM 1615 C CA . GLU A 1 197 ? -0.774 4.259 -13.130 1.00 85.06 197 GLU A CA 1
ATOM 1616 C C . GLU A 1 197 ? 0.733 4.438 -13.377 1.00 85.06 197 GLU A C 1
ATOM 1618 O O . GLU A 1 197 ? 1.485 3.471 -13.570 1.00 85.06 197 GLU A O 1
ATOM 1623 N N . LYS A 1 198 ? 1.171 5.700 -13.369 1.00 87.56 198 LYS A N 1
ATOM 1624 C CA . LYS A 1 198 ? 2.566 6.093 -13.566 1.00 87.56 198 LYS A CA 1
ATOM 1625 C C . LYS A 1 198 ? 3.126 6.623 -12.252 1.00 87.56 198 LYS A C 1
ATOM 1627 O O . LYS A 1 198 ? 2.423 7.256 -11.469 1.00 87.56 198 LYS A O 1
ATOM 1632 N N . TYR A 1 199 ? 4.406 6.370 -12.033 1.00 87.75 199 TYR A N 1
ATOM 1633 C CA . TYR A 1 199 ? 5.102 6.672 -10.792 1.00 87.75 199 TYR A CA 1
ATOM 1634 C C . TYR A 1 199 ? 6.409 7.408 -11.075 1.00 87.75 199 TYR A C 1
ATOM 1636 O O . TYR A 1 199 ? 7.028 7.207 -12.117 1.00 87.75 199 TYR A O 1
ATOM 1644 N N . ILE A 1 200 ? 6.851 8.221 -10.129 1.00 86.94 200 ILE A N 1
ATOM 1645 C CA . ILE A 1 200 ? 8.166 8.850 -10.087 1.00 86.94 200 ILE A CA 1
ATOM 1646 C C . ILE A 1 200 ? 8.900 8.268 -8.888 1.00 86.94 200 ILE A C 1
ATOM 1648 O O . ILE A 1 200 ? 8.332 8.120 -7.806 1.00 86.94 200 ILE A O 1
ATOM 1652 N N . PHE A 1 201 ? 10.160 7.905 -9.089 1.00 84.94 201 PHE A N 1
ATOM 1653 C CA . PHE A 1 201 ? 11.001 7.449 -7.994 1.00 84.94 201 PHE A CA 1
ATOM 1654 C C . PHE A 1 201 ? 11.650 8.650 -7.311 1.00 84.94 201 PHE A C 1
ATOM 1656 O O . PHE A 1 201 ? 12.336 9.433 -7.966 1.00 84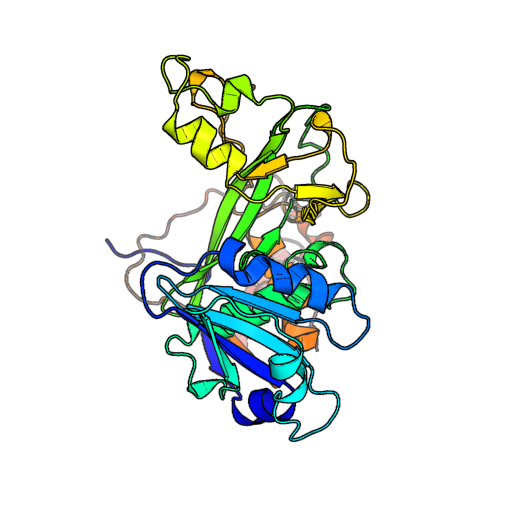.94 201 PHE A O 1
ATOM 1663 N N . ASP A 1 202 ? 11.454 8.765 -6.005 1.00 80.06 202 ASP A N 1
ATOM 1664 C CA . ASP A 1 202 ? 12.142 9.711 -5.141 1.00 80.06 202 ASP A CA 1
ATOM 1665 C C . ASP A 1 202 ? 13.451 9.068 -4.647 1.00 80.06 202 ASP A C 1
ATOM 1667 O O . ASP A 1 202 ? 13.408 8.158 -3.811 1.00 80.06 202 ASP A O 1
ATOM 1671 N N . PRO A 1 203 ? 14.623 9.495 -5.154 1.00 77.38 203 PRO A N 1
ATOM 1672 C CA . PRO A 1 203 ? 15.899 8.920 -4.748 1.00 77.38 203 PRO A CA 1
ATOM 1673 C C . PRO A 1 203 ? 16.298 9.304 -3.322 1.00 77.38 203 PRO A C 1
ATOM 1675 O O . PRO A 1 203 ? 17.038 8.549 -2.696 1.00 77.38 203 PRO A O 1
ATOM 1678 N N . ARG A 1 204 ? 15.810 10.433 -2.790 1.00 76.25 204 ARG A N 1
ATOM 1679 C CA . ARG A 1 204 ? 16.167 10.908 -1.446 1.00 76.25 204 ARG A CA 1
ATOM 1680 C C . ARG A 1 204 ? 15.613 9.976 -0.379 1.00 76.25 204 ARG A C 1
ATOM 1682 O O . ARG A 1 204 ? 16.291 9.665 0.594 1.00 76.25 204 ARG A O 1
ATOM 1689 N N . HIS A 1 205 ? 14.382 9.527 -0.583 1.00 75.19 205 HIS A N 1
ATOM 1690 C CA . HIS A 1 205 ? 13.673 8.655 0.351 1.00 75.19 205 HIS A CA 1
ATOM 1691 C C . HIS A 1 205 ? 13.571 7.212 -0.147 1.00 75.19 205 HIS A C 1
ATOM 1693 O O . HIS A 1 205 ? 12.951 6.374 0.504 1.00 75.19 205 HIS A O 1
ATOM 1699 N N . SER A 1 206 ? 14.201 6.927 -1.292 1.00 78.00 206 SER A N 1
ATOM 1700 C CA . SER A 1 206 ? 14.161 5.648 -1.988 1.00 78.00 206 SER A CA 1
ATOM 1701 C C . SER A 1 206 ? 12.750 5.090 -2.053 1.00 78.00 206 SER A C 1
ATOM 1703 O O . SER A 1 206 ? 12.547 3.984 -1.588 1.00 78.00 206 SER A O 1
ATOM 1705 N N . THR A 1 207 ? 11.773 5.832 -2.575 1.00 80.25 207 THR A N 1
ATOM 1706 C CA . THR A 1 207 ? 10.346 5.446 -2.584 1.00 80.25 207 THR A CA 1
ATOM 1707 C C . THR A 1 207 ? 9.659 5.881 -3.879 1.00 80.25 207 THR A C 1
ATOM 1709 O O . THR A 1 207 ? 10.213 6.659 -4.655 1.00 80.25 207 THR A O 1
ATOM 1712 N N . PHE A 1 208 ? 8.476 5.341 -4.166 1.00 81.81 208 PHE A N 1
ATOM 1713 C CA . PHE A 1 208 ? 7.693 5.720 -5.341 1.00 81.81 208 PHE A CA 1
ATOM 1714 C C . PHE A 1 208 ? 6.570 6.654 -4.955 1.00 81.81 208 PHE A C 1
ATOM 1716 O O . PHE A 1 208 ? 5.726 6.290 -4.145 1.00 81.81 208 PHE A O 1
ATOM 1723 N N . ARG A 1 209 ? 6.493 7.792 -5.640 1.00 82.25 209 ARG A N 1
ATOM 1724 C CA . ARG A 1 209 ? 5.293 8.617 -5.655 1.00 82.25 209 ARG A CA 1
ATOM 1725 C C . ARG A 1 209 ? 4.543 8.467 -6.956 1.00 82.25 209 ARG A C 1
ATOM 1727 O O . ARG A 1 209 ? 5.127 8.152 -7.990 1.00 82.25 209 ARG A O 1
ATOM 1734 N N . ARG A 1 210 ? 3.241 8.698 -6.917 1.00 80.88 210 ARG A N 1
ATOM 1735 C CA . ARG A 1 210 ? 2.440 8.807 -8.131 1.00 80.88 210 ARG A CA 1
ATOM 1736 C C . ARG A 1 210 ? 2.909 10.010 -8.960 1.00 80.88 210 ARG A C 1
ATOM 1738 O O . ARG A 1 210 ? 3.350 11.015 -8.405 1.00 80.88 210 ARG A O 1
ATOM 1745 N N . CYS A 1 211 ? 2.854 9.861 -10.278 1.00 82.81 211 CYS A N 1
ATOM 1746 C CA . CYS A 1 211 ? 3.006 10.958 -11.226 1.00 82.81 211 CYS A CA 1
ATOM 1747 C C . CYS A 1 211 ? 1.614 11.416 -11.649 1.00 82.81 211 CYS A C 1
ATOM 1749 O O . CYS A 1 211 ? 0.890 10.616 -12.252 1.00 82.81 211 CYS A O 1
ATOM 1751 N N . PHE A 1 212 ? 1.266 12.669 -11.378 1.00 75.94 212 PHE A N 1
ATOM 1752 C CA . PHE A 1 212 ? 0.038 13.261 -11.907 1.00 75.94 212 PHE A CA 1
ATOM 1753 C C . PHE A 1 212 ? 0.225 13.669 -13.377 1.00 75.94 212 PHE A C 1
ATOM 1755 O O . PHE A 1 212 ? 1.360 13.784 -13.858 1.00 75.94 212 PHE A O 1
ATOM 1762 N N . GLU A 1 213 ? -0.867 13.798 -14.131 1.00 70.88 213 GLU A N 1
ATOM 1763 C CA . GLU A 1 213 ? -0.799 14.067 -15.577 1.00 70.88 213 GLU A CA 1
ATOM 1764 C C . GLU A 1 213 ? -0.317 15.492 -15.873 1.00 70.88 213 GLU A C 1
ATOM 1766 O O . GLU A 1 213 ? 0.385 15.723 -16.860 1.00 70.88 213 GLU A O 1
ATOM 1771 N N . GLU A 1 214 ? -0.610 16.418 -14.965 1.00 74.56 214 GLU A N 1
ATOM 1772 C CA . GLU A 1 214 ? -0.202 17.820 -14.984 1.00 74.56 214 GLU A CA 1
ATOM 1773 C C . GLU A 1 214 ? 1.317 17.972 -14.802 1.00 74.56 214 GLU A C 1
ATOM 1775 O O . GLU A 1 214 ? 1.924 18.951 -15.249 1.00 74.56 214 GLU A O 1
ATOM 1780 N N . GLU A 1 215 ? 1.966 16.979 -14.186 1.00 78.50 215 GLU A N 1
ATOM 1781 C CA . GLU A 1 215 ? 3.407 16.974 -13.994 1.00 78.50 215 GLU A CA 1
ATOM 1782 C C . GLU A 1 215 ? 4.135 16.656 -15.312 1.00 78.50 215 GLU A C 1
ATOM 1784 O O . GLU A 1 215 ? 4.172 15.519 -15.806 1.00 78.50 215 GLU A O 1
ATOM 1789 N N . LYS A 1 216 ? 4.806 17.672 -15.872 1.00 82.25 216 LYS A N 1
ATOM 1790 C CA . LYS A 1 216 ? 5.638 17.567 -17.085 1.00 82.25 216 LYS A CA 1
ATOM 1791 C C . LYS A 1 216 ? 6.961 16.827 -16.827 1.00 82.25 216 LYS A C 1
ATOM 1793 O O . LYS A 1 216 ? 8.048 17.375 -16.993 1.00 82.25 216 LYS A O 1
ATOM 1798 N N . VAL A 1 217 ? 6.879 15.555 -16.436 1.00 85.69 217 VAL A N 1
ATOM 1799 C CA . VAL A 1 217 ? 8.040 14.685 -16.187 1.00 85.69 217 VAL A CA 1
ATOM 1800 C C . VAL A 1 217 ? 8.411 13.882 -17.437 1.00 85.69 217 VAL A C 1
ATOM 1802 O O . VAL A 1 217 ? 7.547 13.371 -18.158 1.00 85.69 217 VAL A O 1
ATOM 1805 N N . LYS A 1 218 ? 9.718 13.756 -17.697 1.00 86.31 218 LYS A N 1
ATOM 1806 C CA . LYS A 1 218 ? 10.268 13.010 -18.839 1.00 86.31 218 LYS A CA 1
ATOM 1807 C C . LYS A 1 218 ? 9.964 11.514 -18.714 1.00 86.31 218 LYS A C 1
ATOM 1809 O O . LYS A 1 218 ? 9.974 10.954 -17.623 1.00 86.31 218 LYS A O 1
ATOM 1814 N N . ALA A 1 219 ? 9.775 10.829 -19.844 1.00 83.50 219 ALA A N 1
ATOM 1815 C CA . ALA A 1 219 ? 9.482 9.389 -19.860 1.00 83.50 219 ALA A CA 1
ATOM 1816 C C . ALA A 1 219 ? 10.575 8.525 -19.196 1.00 83.50 219 ALA A C 1
ATOM 1818 O O . ALA A 1 219 ? 10.273 7.467 -18.653 1.00 83.50 219 ALA A O 1
ATOM 1819 N N . ALA A 1 220 ? 11.833 8.979 -19.205 1.00 83.31 220 ALA A N 1
ATOM 1820 C CA . ALA A 1 220 ? 12.943 8.293 -18.539 1.00 83.31 220 ALA A CA 1
ATOM 1821 C C . ALA A 1 220 ? 12.81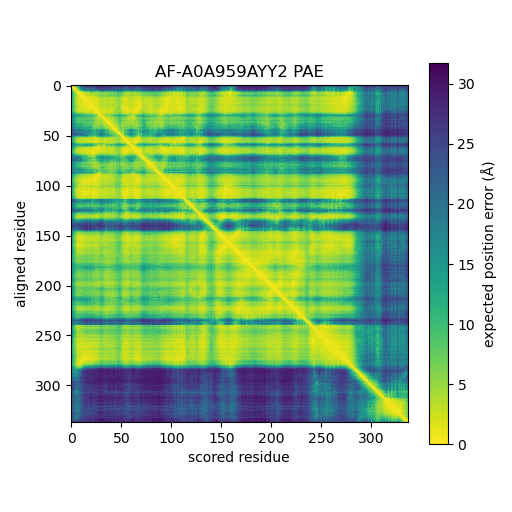4 8.256 -17.005 1.00 83.31 220 ALA A C 1
ATOM 1823 O O . ALA A 1 220 ? 13.345 7.341 -16.376 1.00 83.31 220 ALA A O 1
ATOM 1824 N N . ASP A 1 221 ? 12.081 9.212 -16.431 1.00 84.81 221 ASP A N 1
ATOM 1825 C CA . ASP A 1 221 ? 11.889 9.365 -14.987 1.00 84.81 221 ASP A CA 1
ATOM 1826 C C . ASP A 1 221 ? 10.491 8.899 -14.532 1.00 84.81 221 ASP A C 1
ATOM 1828 O O . ASP A 1 221 ? 10.203 8.850 -13.336 1.00 84.81 221 ASP A O 1
ATOM 1832 N N . LYS A 1 222 ? 9.636 8.496 -15.484 1.00 89.50 222 LYS A N 1
ATOM 1833 C CA . LYS A 1 222 ? 8.332 7.870 -15.238 1.00 89.50 222 LYS A CA 1
ATOM 1834 C C . LYS A 1 222 ? 8.468 6.351 -15.227 1.00 89.50 222 LYS A C 1
ATOM 1836 O O . LYS A 1 222 ? 9.079 5.766 -16.116 1.00 89.50 222 LYS A O 1
ATOM 1841 N N . TYR A 1 223 ? 7.836 5.701 -14.264 1.00 90.12 223 TYR A N 1
ATOM 1842 C CA . TYR A 1 223 ? 7.835 4.255 -14.078 1.00 90.12 223 TYR A CA 1
ATOM 1843 C C . TYR A 1 223 ? 6.413 3.707 -14.111 1.00 90.12 223 TYR A C 1
ATOM 1845 O O . TYR A 1 223 ? 5.470 4.367 -13.686 1.00 90.12 223 TYR A O 1
ATOM 1853 N N . VAL A 1 224 ? 6.265 2.464 -14.555 1.00 90.94 224 VAL A N 1
ATOM 1854 C CA . VAL A 1 224 ? 5.011 1.705 -14.467 1.00 90.94 224 VAL A CA 1
ATOM 1855 C C . VAL A 1 224 ? 5.246 0.391 -13.744 1.00 90.94 224 VAL A C 1
ATOM 1857 O O . VAL A 1 224 ? 6.285 -0.249 -13.935 1.00 90.94 224 VAL A O 1
ATOM 1860 N N . ARG A 1 225 ? 4.271 -0.058 -12.947 1.00 90.19 225 ARG A N 1
ATOM 1861 C CA . ARG A 1 225 ? 4.308 -1.374 -12.293 1.00 90.19 225 ARG A CA 1
ATOM 1862 C C . ARG A 1 225 ? 4.033 -2.491 -13.303 1.00 90.19 225 ARG A C 1
ATOM 1864 O O . ARG A 1 225 ? 2.973 -3.117 -13.335 1.00 90.19 225 ARG A O 1
ATOM 1871 N N . MET A 1 226 ? 5.004 -2.733 -14.167 1.00 89.31 226 MET A N 1
ATOM 1872 C CA . MET A 1 226 ? 4.938 -3.731 -15.218 1.00 89.31 226 MET A CA 1
ATOM 1873 C C . MET A 1 226 ? 6.336 -4.263 -15.497 1.00 89.31 226 MET A C 1
ATOM 1875 O O . MET A 1 226 ? 7.318 -3.521 -15.513 1.00 89.31 226 MET A O 1
ATOM 1879 N N . ARG A 1 227 ? 6.424 -5.573 -15.732 1.00 85.88 227 ARG A N 1
ATOM 1880 C CA . ARG A 1 227 ? 7.676 -6.236 -16.087 1.00 85.88 227 ARG A CA 1
ATOM 1881 C C . ARG A 1 227 ? 7.705 -6.546 -17.589 1.00 85.88 227 ARG A C 1
ATOM 1883 O O . ARG A 1 227 ? 6.699 -7.040 -18.119 1.00 85.88 227 ARG A O 1
ATOM 1890 N N . PRO A 1 228 ? 8.847 -6.334 -18.265 1.00 86.00 228 PRO A N 1
AT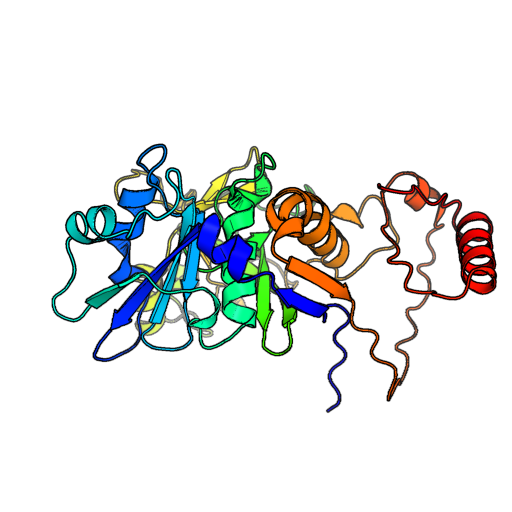OM 1891 C CA . PRO A 1 228 ? 9.038 -6.827 -19.618 1.00 86.00 228 PRO A CA 1
ATOM 1892 C C . PRO A 1 228 ? 8.881 -8.362 -19.709 1.00 86.00 228 PRO A C 1
ATOM 1894 O O . PRO A 1 228 ? 9.129 -9.076 -18.715 1.00 86.00 228 PRO A O 1
ATOM 1897 N N . PRO A 1 229 ? 8.489 -8.874 -20.889 1.00 86.19 229 PRO A N 1
ATOM 1898 C CA . PRO A 1 229 ? 8.537 -10.294 -21.248 1.00 86.19 229 PRO A CA 1
ATOM 1899 C C . PRO A 1 229 ? 9.887 -10.929 -20.905 1.00 86.19 229 PRO A C 1
ATOM 1901 O O . PRO A 1 229 ? 10.904 -10.231 -20.862 1.00 86.19 229 PRO A O 1
ATOM 1904 N N . ARG A 1 230 ? 9.925 -12.241 -20.623 1.00 81.50 230 ARG A N 1
ATOM 1905 C CA . ARG A 1 230 ? 11.099 -12.884 -19.980 1.00 81.50 230 ARG A CA 1
ATOM 1906 C C . ARG A 1 230 ? 12.406 -12.600 -20.716 1.00 81.50 230 ARG A C 1
ATOM 1908 O O . ARG A 1 230 ? 13.401 -12.283 -20.071 1.00 81.50 230 ARG A O 1
ATOM 1915 N N . ARG A 1 231 ? 12.375 -12.690 -22.038 1.00 82.25 231 ARG A N 1
ATOM 1916 C CA . ARG A 1 231 ? 13.538 -12.517 -22.912 1.00 82.25 231 ARG A CA 1
ATOM 1917 C C . ARG A 1 231 ? 14.032 -11.074 -23.052 1.00 82.25 231 ARG A C 1
ATOM 1919 O O . ARG A 1 231 ? 15.185 -10.870 -23.389 1.00 82.25 231 ARG A O 1
ATOM 1926 N N . LEU A 1 232 ? 13.170 -10.088 -22.790 1.00 80.44 232 LEU A N 1
ATOM 1927 C CA . LEU A 1 232 ? 13.490 -8.656 -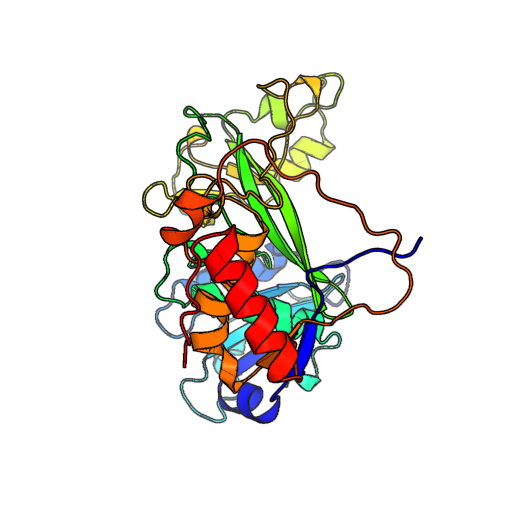22.896 1.00 80.44 232 LEU A CA 1
ATOM 1928 C C . LEU A 1 232 ? 13.968 -8.086 -21.552 1.00 80.44 232 LEU A C 1
ATOM 1930 O O . LEU A 1 232 ? 14.181 -6.885 -21.384 1.00 80.44 232 LEU A O 1
ATOM 1934 N N . ARG A 1 233 ? 14.111 -8.934 -20.530 1.00 77.75 233 ARG A N 1
ATOM 1935 C CA . ARG A 1 233 ? 14.612 -8.518 -19.221 1.00 77.75 233 ARG A CA 1
ATOM 1936 C C . ARG A 1 233 ? 16.121 -8.325 -19.310 1.00 77.75 233 ARG A C 1
ATOM 1938 O O . ARG A 1 233 ? 16.850 -9.240 -19.670 1.00 77.75 233 ARG A O 1
ATOM 1945 N N . LYS A 1 234 ? 16.584 -7.137 -18.925 1.00 67.81 234 LYS A N 1
ATOM 1946 C CA . LYS A 1 234 ? 18.004 -6.883 -18.677 1.00 67.81 234 LYS A CA 1
ATOM 1947 C C . LYS A 1 234 ? 18.340 -7.508 -17.314 1.00 67.81 234 LYS A C 1
ATOM 1949 O O . LYS A 1 234 ? 17.744 -7.110 -16.318 1.00 67.81 234 LYS A O 1
ATOM 1954 N N . GLY A 1 235 ? 19.203 -8.527 -17.302 1.00 59.81 235 GLY A N 1
ATOM 1955 C CA . GLY A 1 235 ? 19.589 -9.301 -16.110 1.00 59.81 235 GLY A CA 1
ATOM 1956 C C . GLY A 1 235 ? 19.081 -10.754 -16.112 1.00 59.81 235 GLY A C 1
ATOM 1957 O O . GLY A 1 235 ? 17.916 -11.020 -16.410 1.00 59.81 235 GLY A O 1
ATOM 1958 N N . LYS A 1 236 ? 19.964 -11.710 -15.775 1.00 44.94 236 LYS A N 1
ATOM 1959 C CA . LYS A 1 236 ? 19.668 -13.161 -15.776 1.00 44.94 236 LYS A CA 1
ATOM 1960 C C . LYS A 1 236 ? 18.854 -13.628 -14.560 1.00 44.94 236 LYS A C 1
ATOM 1962 O O . LYS A 1 236 ? 18.191 -14.661 -14.636 1.00 44.94 236 LYS A O 1
ATOM 1967 N N . GLN A 1 237 ? 18.865 -12.885 -13.452 1.00 53.72 237 GLN A N 1
ATOM 1968 C CA . GLN A 1 237 ? 18.195 -13.291 -12.215 1.00 53.72 237 GLN A CA 1
ATOM 1969 C C . GLN A 1 237 ? 16.819 -12.633 -12.040 1.00 53.72 237 GLN A C 1
ATOM 1971 O O . GLN A 1 237 ? 16.542 -11.516 -12.480 1.00 53.72 237 GLN A O 1
ATOM 1976 N N . LYS A 1 238 ? 15.900 -13.358 -11.391 1.00 56.50 238 LYS A N 1
ATOM 1977 C CA . LYS A 1 238 ? 14.677 -12.756 -10.848 1.00 56.50 238 LYS A CA 1
ATOM 1978 C C . LYS A 1 238 ? 15.152 -11.774 -9.776 1.00 56.50 238 LYS A C 1
ATOM 1980 O O . LYS A 1 238 ? 15.753 -12.231 -8.817 1.00 56.50 238 LYS A O 1
ATOM 1985 N N . ASN A 1 239 ? 14.872 -10.481 -9.929 1.00 59.59 239 ASN A N 1
ATOM 1986 C CA . ASN A 1 239 ? 15.059 -9.538 -8.831 1.00 59.59 239 ASN A CA 1
ATOM 1987 C C . ASN A 1 239 ? 14.306 -10.080 -7.612 1.00 59.59 239 ASN A C 1
ATOM 1989 O O . ASN A 1 239 ? 13.093 -10.309 -7.689 1.00 59.59 239 ASN A O 1
ATOM 1993 N N . ARG A 1 240 ? 15.045 -10.379 -6.549 1.00 70.69 240 ARG A N 1
ATOM 1994 C CA . ARG A 1 240 ? 14.535 -10.962 -5.313 1.00 70.69 240 ARG A CA 1
ATOM 1995 C C . ARG A 1 240 ? 14.942 -10.037 -4.182 1.00 70.69 240 ARG A C 1
ATOM 1997 O O . ARG A 1 240 ? 16.047 -9.516 -4.175 1.00 70.69 240 ARG A O 1
ATOM 2004 N N . ILE A 1 241 ? 13.993 -9.808 -3.292 1.00 77.75 241 ILE A N 1
ATOM 2005 C CA . ILE A 1 241 ? 14.267 -9.300 -1.959 1.00 77.75 241 ILE A CA 1
ATOM 2006 C C . ILE A 1 241 ? 14.254 -10.542 -1.085 1.00 77.75 241 ILE A C 1
ATOM 2008 O O . ILE A 1 241 ? 13.261 -11.285 -1.109 1.00 77.75 241 ILE A O 1
ATOM 2012 N N . ASP A 1 242 ? 15.365 -10.792 -0.403 1.00 78.75 242 ASP A N 1
ATOM 2013 C CA . ASP A 1 242 ? 15.514 -11.976 0.428 1.00 78.75 242 ASP A CA 1
ATOM 2014 C C . ASP A 1 242 ? 14.467 -11.971 1.533 1.00 78.75 242 ASP A C 1
ATOM 2016 O O . ASP A 1 242 ? 14.077 -10.926 2.058 1.00 78.75 242 ASP A O 1
ATOM 2020 N N . PHE A 1 243 ? 13.944 -13.153 1.845 1.00 78.56 243 PHE A N 1
ATOM 2021 C CA . PHE A 1 243 ? 12.902 -13.269 2.856 1.00 78.56 243 PHE A CA 1
ATOM 2022 C C . PHE A 1 243 ? 13.439 -12.885 4.239 1.00 78.56 243 PHE A C 1
ATOM 2024 O O . PHE A 1 243 ? 12.821 -12.086 4.938 1.00 78.56 243 PHE A O 1
ATOM 2031 N N . PHE A 1 244 ? 14.615 -13.410 4.578 1.00 79.12 244 PHE A N 1
ATOM 2032 C CA . PHE A 1 244 ? 15.307 -13.234 5.845 1.00 79.12 244 PHE A CA 1
ATOM 2033 C C . PHE A 1 244 ? 16.818 -13.396 5.619 1.00 79.12 244 PHE A C 1
ATOM 2035 O O . PHE A 1 244 ? 17.228 -14.051 4.660 1.00 79.12 244 PHE A O 1
ATOM 2042 N N . SER A 1 245 ? 17.633 -12.799 6.485 1.00 73.62 245 SER A N 1
ATOM 2043 C CA . SER A 1 245 ? 19.092 -12.891 6.459 1.00 73.62 245 SER A CA 1
ATOM 2044 C C . SER A 1 245 ? 19.624 -12.741 7.876 1.00 73.62 245 SER A C 1
ATOM 2046 O O . SER A 1 245 ? 19.198 -11.843 8.595 1.00 73.62 245 SER A O 1
ATOM 2048 N N . LEU A 1 246 ? 20.590 -13.581 8.239 1.00 72.44 246 LEU A N 1
ATOM 2049 C CA . LEU A 1 246 ? 21.352 -13.448 9.482 1.00 72.44 246 LEU A CA 1
ATOM 2050 C C . LEU A 1 246 ? 22.469 -12.407 9.367 1.00 72.44 246 LEU A C 1
ATOM 2052 O O . LEU A 1 246 ? 22.925 -11.873 10.371 1.00 72.44 246 LEU A O 1
ATOM 2056 N N . ASN A 1 247 ? 22.884 -12.078 8.139 1.00 74.12 247 ASN A N 1
ATOM 2057 C CA . ASN A 1 247 ? 23.842 -11.011 7.908 1.00 74.12 247 ASN A CA 1
ATOM 2058 C C . ASN A 1 247 ? 23.177 -9.657 8.241 1.00 74.12 247 ASN A C 1
ATOM 2060 O O . ASN A 1 247 ? 22.222 -9.281 7.555 1.00 74.12 247 ASN A O 1
ATOM 2064 N N . PRO A 1 248 ? 23.671 -8.894 9.225 1.00 70.31 248 PRO A N 1
ATOM 2065 C CA . PRO A 1 248 ? 23.022 -7.677 9.728 1.00 70.31 248 PRO A CA 1
ATOM 2066 C C . PRO A 1 248 ? 23.109 -6.507 8.760 1.00 70.31 248 PRO A C 1
ATOM 2068 O O . PRO A 1 248 ? 22.262 -5.622 8.786 1.00 70.31 248 PRO A O 1
ATOM 2071 N N . LYS A 1 249 ? 24.100 -6.510 7.863 1.00 75.81 249 LYS A N 1
ATOM 2072 C CA . LYS A 1 249 ? 24.174 -5.530 6.773 1.00 75.81 249 LYS A CA 1
ATOM 2073 C C . LYS A 1 249 ? 23.111 -5.801 5.709 1.00 75.81 249 LYS A C 1
ATOM 2075 O O . LYS A 1 249 ? 22.778 -4.907 4.945 1.00 75.81 249 LYS A O 1
ATOM 2080 N N . VAL A 1 250 ? 22.598 -7.031 5.638 1.00 76.56 250 VAL A N 1
ATOM 2081 C CA . VAL A 1 250 ? 21.566 -7.456 4.679 1.00 76.56 250 VAL A CA 1
ATOM 2082 C C . VAL A 1 250 ? 20.182 -7.497 5.332 1.00 76.56 250 VAL A C 1
ATOM 2084 O O . VAL A 1 250 ? 19.194 -7.203 4.666 1.00 76.56 250 VAL A O 1
ATOM 2087 N N . TYR A 1 251 ? 20.086 -7.807 6.629 1.00 79.94 251 TYR A N 1
ATOM 2088 C CA . TYR A 1 251 ? 18.826 -7.975 7.357 1.00 79.94 251 TYR A CA 1
ATOM 2089 C C . TYR A 1 251 ? 17.841 -6.805 7.176 1.00 79.94 251 TYR A C 1
ATOM 2091 O O . TYR A 1 251 ? 16.706 -7.095 6.793 1.00 79.94 251 TYR A O 1
ATOM 2099 N N . PRO A 1 252 ? 18.234 -5.517 7.311 1.00 81.06 252 PRO A N 1
ATOM 2100 C CA . PRO A 1 252 ? 17.342 -4.366 7.102 1.00 81.06 252 PRO A CA 1
ATOM 2101 C C . PRO A 1 252 ? 16.682 -4.314 5.718 1.00 81.06 252 PRO A C 1
ATOM 2103 O O . PRO A 1 252 ? 15.675 -3.639 5.524 1.00 81.06 252 PRO A O 1
ATOM 2106 N N . HIS A 1 253 ? 17.246 -5.028 4.745 1.00 81.50 253 HIS A N 1
ATOM 2107 C CA . HIS A 1 253 ? 16.777 -5.080 3.366 1.00 81.50 253 HIS A CA 1
ATOM 2108 C C . HIS A 1 253 ? 15.876 -6.289 3.082 1.00 81.50 253 HIS A C 1
ATOM 2110 O O . HIS A 1 253 ? 15.408 -6.433 1.952 1.00 81.50 253 HIS A O 1
ATOM 2116 N N . THR A 1 254 ? 15.639 -7.159 4.068 1.00 82.94 254 THR A N 1
ATOM 2117 C CA . THR A 1 254 ? 14.841 -8.386 3.925 1.00 82.94 254 THR A CA 1
ATOM 2118 C C . THR A 1 254 ? 13.345 -8.128 4.071 1.00 82.94 254 THR A C 1
ATOM 2120 O O . THR A 1 254 ? 12.915 -7.133 4.653 1.00 82.94 254 THR A O 1
ATOM 2123 N N . LYS A 1 255 ? 12.515 -9.053 3.578 1.00 84.69 255 LYS A N 1
ATOM 2124 C CA . LYS A 1 255 ? 11.052 -8.947 3.698 1.00 84.69 255 LYS A CA 1
ATOM 2125 C C . LYS A 1 255 ? 10.585 -8.862 5.150 1.00 84.69 255 LYS A C 1
ATOM 2127 O O . LYS A 1 255 ? 9.701 -8.063 5.437 1.00 84.69 255 LYS A O 1
ATOM 2132 N N . ILE A 1 256 ? 11.163 -9.667 6.043 1.00 83.94 256 ILE A N 1
ATOM 2133 C CA . ILE A 1 256 ? 10.787 -9.682 7.463 1.00 83.94 256 ILE A CA 1
ATOM 2134 C C . ILE A 1 256 ? 11.151 -8.367 8.155 1.00 83.94 256 ILE A C 1
ATOM 2136 O O . ILE A 1 256 ? 10.313 -7.809 8.857 1.00 83.94 256 ILE A O 1
ATOM 2140 N N . ALA A 1 257 ? 12.347 -7.823 7.914 1.00 83.06 257 ALA A N 1
ATOM 2141 C CA . ALA A 1 257 ? 12.722 -6.536 8.496 1.00 83.06 257 ALA A CA 1
ATOM 2142 C C . ALA A 1 257 ? 11.811 -5.401 8.007 1.00 83.06 257 ALA A C 1
ATOM 2144 O O . ALA A 1 257 ? 11.327 -4.612 8.814 1.00 83.06 257 ALA A O 1
ATOM 2145 N N . LEU A 1 258 ? 11.507 -5.370 6.706 1.00 85.00 258 LEU A N 1
ATOM 2146 C CA . LEU A 1 258 ? 10.609 -4.371 6.120 1.00 85.00 258 LEU A CA 1
ATOM 2147 C C . LEU A 1 258 ? 9.165 -4.501 6.632 1.00 85.00 258 LEU A C 1
ATOM 2149 O O . LEU A 1 258 ? 8.484 -3.491 6.793 1.00 85.00 258 LEU A O 1
ATOM 2153 N N . LEU A 1 259 ? 8.692 -5.721 6.907 1.00 87.06 259 LEU A N 1
ATOM 2154 C CA . LEU A 1 259 ? 7.392 -5.946 7.546 1.00 87.06 259 LEU A CA 1
ATOM 2155 C C . LEU A 1 259 ? 7.373 -5.431 8.985 1.00 87.06 259 LEU A C 1
ATOM 2157 O O . LEU A 1 259 ? 6.413 -4.777 9.381 1.00 87.06 259 LEU A O 1
ATOM 2161 N N . ASN A 1 260 ? 8.426 -5.716 9.750 1.00 84.81 260 ASN A N 1
ATOM 2162 C CA . ASN A 1 260 ? 8.542 -5.264 11.132 1.00 84.81 260 ASN A CA 1
ATOM 2163 C C . ASN A 1 260 ? 8.595 -3.736 11.215 1.00 84.81 260 ASN A C 1
ATOM 2165 O O . ASN A 1 260 ? 7.901 -3.160 12.046 1.00 84.81 260 ASN A O 1
ATOM 2169 N N . GLU A 1 261 ? 9.351 -3.085 10.330 1.00 85.12 261 GLU A N 1
ATOM 2170 C CA . GLU A 1 261 ? 9.383 -1.622 10.240 1.00 85.12 261 GLU A CA 1
ATOM 2171 C C . GLU A 1 261 ? 7.988 -1.063 9.920 1.00 85.12 261 GLU A C 1
ATOM 2173 O O . GLU A 1 261 ? 7.506 -0.153 10.592 1.00 85.12 261 GLU A O 1
ATOM 2178 N N . LEU A 1 262 ? 7.289 -1.639 8.935 1.00 87.06 262 LEU A N 1
ATOM 2179 C CA . LEU A 1 262 ? 5.930 -1.217 8.598 1.00 87.06 262 LEU A CA 1
ATOM 2180 C C . LEU A 1 262 ? 4.978 -1.346 9.794 1.00 87.06 262 LEU A C 1
ATOM 2182 O O . LEU A 1 262 ? 4.251 -0.404 10.103 1.00 87.06 262 LEU A O 1
ATOM 2186 N N . LEU A 1 263 ? 4.948 -2.507 10.447 1.00 87.44 263 LEU A N 1
ATOM 2187 C CA . LEU A 1 263 ? 3.980 -2.771 11.508 1.00 87.44 263 LEU A CA 1
ATOM 2188 C C . LEU A 1 263 ? 4.314 -2.008 12.784 1.00 87.44 263 LEU A C 1
ATOM 2190 O O . LEU A 1 263 ? 3.456 -1.329 13.335 1.00 87.44 263 LEU A O 1
ATOM 2194 N N . PHE A 1 264 ? 5.548 -2.098 13.262 1.00 83.56 264 PHE A N 1
ATOM 2195 C CA . PHE A 1 264 ? 5.881 -1.595 14.587 1.00 83.56 264 PHE A CA 1
ATOM 2196 C C . PHE A 1 264 ? 6.401 -0.163 14.597 1.00 83.56 264 PHE A C 1
ATOM 2198 O O . PHE A 1 264 ? 6.234 0.511 15.607 1.00 83.56 264 PHE A O 1
ATOM 2205 N N . ASP A 1 265 ? 7.001 0.311 13.504 1.00 82.25 265 ASP A N 1
ATOM 2206 C CA . ASP A 1 265 ? 7.578 1.661 13.466 1.00 82.25 265 ASP A CA 1
ATOM 2207 C C . ASP A 1 265 ? 6.669 2.657 12.741 1.00 82.25 265 ASP A C 1
ATOM 2209 O O . ASP A 1 265 ? 6.731 3.853 13.018 1.00 82.25 265 ASP A O 1
ATOM 2213 N N . ALA A 1 266 ? 5.800 2.189 11.837 1.00 84.81 266 ALA A N 1
ATOM 2214 C CA . ALA A 1 266 ? 4.880 3.058 11.101 1.00 84.81 266 ALA A CA 1
ATOM 2215 C C . ALA A 1 266 ? 3.405 2.869 11.480 1.00 84.81 266 ALA A C 1
ATOM 2217 O O . ALA A 1 266 ? 2.684 3.858 11.616 1.00 84.81 266 ALA A O 1
ATOM 2218 N N . PHE A 1 267 ? 2.930 1.630 11.626 1.00 88.94 267 PHE A N 1
ATOM 2219 C CA . PHE A 1 267 ? 1.517 1.359 11.892 1.00 88.94 267 PHE A CA 1
ATOM 2220 C C . PHE A 1 267 ? 1.164 1.536 13.370 1.00 88.94 267 PHE A C 1
ATOM 2222 O O . PHE A 1 267 ? 0.342 2.388 13.697 1.00 88.94 267 PHE A O 1
ATOM 2229 N N . TYR A 1 268 ? 1.800 0.783 14.265 1.00 88.50 268 TYR A N 1
ATOM 2230 C CA . TYR A 1 268 ? 1.469 0.753 15.691 1.00 88.50 268 TYR A CA 1
ATOM 2231 C C . TYR A 1 268 ? 1.520 2.116 16.395 1.00 88.50 268 TYR A C 1
ATOM 2233 O O . TYR A 1 268 ? 0.553 2.440 17.084 1.00 88.50 268 TYR A O 1
ATOM 2241 N N . PRO A 1 269 ? 2.550 2.962 16.193 1.00 86.75 269 PRO A N 1
ATOM 2242 C CA . PRO A 1 269 ? 2.612 4.266 16.853 1.00 86.75 269 PRO A CA 1
ATOM 2243 C C . PRO A 1 269 ? 1.438 5.182 16.497 1.00 86.75 269 PRO A C 1
ATOM 2245 O O . PRO A 1 269 ? 1.074 6.055 17.279 1.00 86.75 269 PRO A O 1
ATOM 2248 N N . ARG A 1 270 ? 0.838 4.987 15.317 1.00 87.44 270 ARG A N 1
ATOM 2249 C CA . ARG A 1 270 ? -0.272 5.807 14.830 1.00 87.44 270 ARG A CA 1
ATOM 2250 C C . ARG A 1 270 ? -1.632 5.162 15.055 1.00 87.44 270 ARG A C 1
ATOM 2252 O O . ARG A 1 270 ? -2.604 5.864 15.320 1.00 87.44 270 ARG A O 1
ATOM 2259 N N . PHE A 1 271 ? -1.706 3.843 14.908 1.00 92.31 271 PHE A N 1
ATOM 2260 C CA . PHE A 1 271 ? -2.969 3.125 14.825 1.00 92.31 271 PHE A CA 1
ATOM 2261 C C . PHE A 1 271 ? -3.166 2.045 15.894 1.00 92.31 271 PHE A C 1
ATOM 2263 O O . PHE A 1 271 ? -4.208 1.394 15.906 1.00 92.31 271 PHE A O 1
ATOM 2270 N N . GLY A 1 272 ? -2.224 1.885 16.827 1.00 91.81 272 GLY A N 1
ATOM 2271 C CA . GLY A 1 272 ? -2.291 0.873 17.888 1.00 91.81 272 GLY A CA 1
ATOM 2272 C C . GLY A 1 272 ? -3.468 1.037 18.854 1.00 91.81 272 GLY A C 1
ATOM 2273 O O . GLY A 1 272 ? -3.862 0.078 19.500 1.00 91.81 272 GLY A O 1
ATOM 2274 N N . ALA A 1 273 ? -4.075 2.226 18.927 1.00 93.94 273 ALA A N 1
ATOM 2275 C CA . ALA A 1 273 ? -5.293 2.442 19.709 1.00 93.94 273 ALA A CA 1
ATOM 2276 C C . ALA A 1 273 ? -6.578 1.963 19.000 1.00 93.94 273 ALA A C 1
ATOM 2278 O O . ALA A 1 273 ? -7.626 1.886 19.638 1.00 93.94 273 ALA A O 1
ATOM 2279 N N . TYR A 1 274 ? -6.511 1.685 17.693 1.00 96.19 274 TYR A N 1
ATOM 2280 C CA . TYR A 1 274 ? -7.643 1.227 16.878 1.00 96.19 274 TYR A CA 1
ATOM 2281 C C . TYR A 1 274 ? -7.543 -0.255 16.515 1.00 96.19 274 TYR A C 1
ATOM 2283 O O . TYR A 1 274 ? -8.558 -0.877 16.218 1.00 96.19 274 TYR A O 1
ATOM 2291 N N . PHE A 1 275 ? -6.326 -0.803 16.514 1.00 94.81 275 PHE A N 1
ATOM 2292 C CA . PHE A 1 275 ? -6.047 -2.179 16.130 1.00 94.81 275 PHE A CA 1
ATOM 2293 C C . PHE A 1 275 ? -5.080 -2.823 17.112 1.00 94.81 275 PHE A C 1
ATOM 2295 O O . PHE A 1 275 ? -3.978 -2.313 17.334 1.00 94.81 275 PHE A O 1
ATOM 2302 N N . THR A 1 276 ? -5.447 -4.003 17.590 1.00 91.19 276 THR A N 1
ATOM 2303 C CA . THR A 1 276 ? -4.536 -4.908 18.288 1.00 91.19 276 THR A CA 1
ATOM 2304 C C . THR A 1 276 ? -4.144 -6.027 17.325 1.00 91.19 276 THR A C 1
ATOM 2306 O O . THR A 1 276 ? -5.008 -6.690 16.751 1.00 91.19 276 THR A O 1
ATOM 2309 N N . LEU A 1 277 ? -2.836 -6.205 17.095 1.00 87.44 277 LEU A N 1
ATOM 2310 C CA . LEU A 1 277 ? -2.292 -7.244 16.212 1.00 87.44 277 LEU A CA 1
ATOM 2311 C C . LEU A 1 277 ? -1.499 -8.259 17.029 1.00 87.44 277 LEU A C 1
ATOM 2313 O O . LEU A 1 277 ? -0.378 -7.981 17.460 1.00 87.44 277 LEU A O 1
ATOM 2317 N N . GLU A 1 278 ? -2.026 -9.469 17.144 1.00 83.94 278 GLU A N 1
ATOM 2318 C CA . GLU A 1 278 ? -1.305 -10.586 17.748 1.00 83.94 278 GLU A CA 1
ATOM 2319 C C . GLU A 1 278 ? -0.849 -11.542 16.653 1.00 83.94 278 GLU A C 1
ATOM 2321 O O . GLU A 1 278 ? -1.640 -11.978 15.814 1.00 83.94 278 GLU A O 1
ATOM 2326 N N . GLN A 1 279 ? 0.441 -11.872 16.607 1.00 80.19 279 GLN A N 1
ATOM 2327 C CA . GLN A 1 279 ? 0.927 -12.818 15.608 1.00 80.19 279 GLN A CA 1
ATOM 2328 C C . GLN A 1 279 ? 0.338 -14.202 15.892 1.00 80.19 279 GLN A C 1
ATOM 2330 O O . GLN A 1 279 ? 0.539 -14.775 16.963 1.00 80.19 279 GLN A O 1
ATOM 2335 N N . LYS A 1 280 ? -0.362 -14.773 14.911 1.00 74.62 280 LYS A N 1
ATOM 2336 C CA . LYS A 1 280 ? -0.968 -16.090 15.065 1.00 74.62 280 LYS A CA 1
ATOM 2337 C C . LYS A 1 280 ? 0.110 -17.168 15.011 1.00 74.62 280 LYS A C 1
ATOM 2339 O O . LYS A 1 280 ? 0.714 -17.401 13.964 1.00 74.62 280 LYS A O 1
ATOM 2344 N N . LEU A 1 281 ? 0.289 -17.880 16.120 1.00 64.94 281 LEU A N 1
ATOM 2345 C CA . LEU A 1 281 ? 1.049 -19.125 16.139 1.00 64.94 281 LEU A CA 1
ATOM 2346 C C . LEU A 1 281 ? 0.237 -20.219 15.437 1.00 64.94 281 LEU A C 1
ATOM 2348 O O . LEU A 1 281 ? -0.908 -20.497 15.789 1.00 64.94 281 LEU A O 1
ATOM 2352 N N . ILE A 1 282 ? 0.827 -20.832 14.416 1.00 58.31 282 ILE A N 1
ATOM 2353 C CA . ILE A 1 282 ? 0.265 -22.017 13.766 1.00 58.31 282 ILE A CA 1
ATOM 2354 C C . ILE A 1 282 ? 0.877 -23.212 14.490 1.00 58.31 282 ILE A C 1
ATOM 2356 O O . ILE A 1 282 ? 2.081 -23.400 14.398 1.00 58.31 282 ILE A O 1
ATOM 2360 N N . THR A 1 283 ? 0.089 -23.975 15.244 1.00 50.03 283 THR A N 1
ATOM 2361 C CA . THR A 1 283 ? 0.594 -25.083 16.077 1.00 50.03 283 THR A CA 1
ATOM 2362 C C . THR A 1 283 ? 0.509 -26.452 15.401 1.00 50.03 283 THR A C 1
ATOM 2364 O O . THR A 1 283 ? 1.237 -27.360 15.792 1.00 50.03 283 THR A O 1
ATOM 2367 N N . ASP A 1 284 ? -0.294 -26.597 14.341 1.00 44.62 284 ASP A N 1
ATOM 2368 C CA . ASP A 1 284 ? -0.630 -27.911 13.782 1.00 44.62 284 ASP A CA 1
ATOM 2369 C C . ASP A 1 284 ? -0.029 -28.131 12.381 1.00 44.62 284 ASP A C 1
ATOM 2371 O O . ASP A 1 284 ? -0.298 -27.376 11.444 1.00 44.62 284 ASP A O 1
ATOM 2375 N N . GLY A 1 285 ? 0.747 -29.215 12.220 1.00 44.06 285 GLY A N 1
ATOM 2376 C CA . GLY A 1 285 ? 1.121 -29.770 10.908 1.00 44.06 285 GLY A CA 1
ATOM 2377 C C . GLY A 1 285 ? 2.510 -29.422 10.353 1.00 44.06 285 GLY A C 1
ATOM 2378 O O . GLY A 1 285 ? 2.655 -29.278 9.139 1.00 44.06 285 GLY A O 1
ATOM 2379 N N . PHE A 1 286 ? 3.546 -29.302 11.189 1.00 42.97 286 PHE A N 1
ATOM 2380 C CA . PHE A 1 286 ? 4.905 -29.019 10.713 1.00 42.97 286 PHE A CA 1
ATOM 2381 C C . PHE A 1 286 ? 5.611 -30.239 10.103 1.00 42.97 286 PHE A C 1
ATOM 2383 O O . PHE A 1 286 ? 6.010 -31.155 10.812 1.00 42.97 286 PHE A O 1
ATOM 2390 N N . ASN A 1 287 ? 5.919 -30.157 8.805 1.00 35.50 287 ASN A N 1
ATOM 2391 C CA . ASN A 1 287 ? 7.272 -30.476 8.353 1.00 35.50 287 ASN A CA 1
ATOM 2392 C C . ASN A 1 287 ? 8.078 -29.190 8.550 1.00 35.50 287 ASN A C 1
ATOM 2394 O O . ASN A 1 287 ? 7.923 -28.239 7.780 1.00 35.50 287 ASN A O 1
ATOM 2398 N N . SER A 1 288 ? 8.861 -29.110 9.624 1.00 34.06 288 SER A N 1
ATOM 2399 C CA . SER A 1 288 ? 9.755 -27.979 9.850 1.00 34.06 288 SER A CA 1
ATOM 2400 C C . SER A 1 288 ? 10.699 -27.855 8.653 1.00 34.06 288 SER A C 1
ATOM 2402 O O . SER A 1 288 ? 11.445 -28.773 8.317 1.00 34.06 288 SER A O 1
ATOM 2404 N N . VAL A 1 289 ? 10.665 -26.714 7.964 1.00 33.75 289 VAL A N 1
ATOM 2405 C CA . VAL A 1 289 ? 11.748 -26.374 7.041 1.00 33.75 289 VAL A CA 1
ATOM 2406 C C . VAL A 1 289 ? 12.908 -25.953 7.930 1.00 33.75 289 VAL A C 1
ATOM 2408 O O . VAL A 1 289 ? 12.945 -24.826 8.416 1.00 33.75 289 VAL A O 1
ATOM 2411 N N . GLN A 1 290 ? 13.816 -26.887 8.211 1.00 27.20 290 GLN A N 1
ATOM 2412 C CA . GLN A 1 290 ? 15.084 -26.561 8.848 1.00 27.20 290 GLN A CA 1
ATOM 2413 C C . GLN A 1 290 ? 15.842 -25.603 7.926 1.00 27.20 290 GLN A C 1
ATOM 2415 O O . GLN A 1 290 ? 16.242 -25.959 6.815 1.00 27.20 290 GLN A O 1
ATOM 2420 N N . PHE A 1 291 ? 16.019 -24.365 8.375 1.00 33.41 291 PHE A N 1
ATOM 2421 C CA . PHE A 1 291 ? 16.957 -23.450 7.748 1.00 33.41 291 PHE A CA 1
ATOM 2422 C C . PHE A 1 291 ? 18.357 -23.908 8.153 1.00 33.41 291 PHE A C 1
ATOM 2424 O O . PHE A 1 291 ? 18.655 -23.991 9.343 1.00 33.41 291 PHE A O 1
ATOM 2431 N N . LYS A 1 292 ? 19.210 -24.242 7.178 1.00 27.59 292 LYS A N 1
ATOM 2432 C CA . LYS A 1 292 ? 20.632 -24.447 7.470 1.00 27.59 292 LYS A CA 1
ATOM 2433 C C . LYS A 1 292 ? 21.184 -23.144 8.064 1.00 27.59 292 LYS A C 1
ATOM 2435 O O . LYS A 1 292 ? 20.937 -22.092 7.463 1.00 27.59 292 LYS A O 1
ATOM 2440 N N . PRO A 1 293 ? 21.908 -23.195 9.196 1.00 33.47 293 PRO A N 1
ATOM 2441 C CA . PRO A 1 293 ? 22.672 -22.050 9.668 1.00 33.47 293 PRO A CA 1
ATOM 2442 C C . PRO A 1 293 ? 23.569 -21.568 8.527 1.00 33.47 293 PRO A C 1
ATOM 2444 O O . PRO A 1 293 ? 24.156 -22.386 7.817 1.00 33.47 293 PRO A O 1
ATOM 2447 N N . ALA A 1 294 ? 23.625 -20.257 8.304 1.00 38.28 294 ALA A N 1
ATOM 2448 C CA . ALA A 1 294 ? 24.648 -19.709 7.429 1.00 38.28 294 ALA A CA 1
ATOM 2449 C C . ALA A 1 294 ? 26.013 -19.917 8.101 1.00 38.28 294 ALA A C 1
ATOM 2451 O O . ALA A 1 294 ? 26.119 -19.762 9.314 1.00 38.28 294 ALA A O 1
ATOM 2452 N N . ASP A 1 295 ? 27.050 -20.212 7.318 1.00 40.03 295 ASP A N 1
ATOM 2453 C CA . ASP A 1 295 ? 28.427 -20.380 7.811 1.00 40.03 295 ASP A CA 1
ATOM 2454 C C . ASP A 1 295 ? 29.049 -19.062 8.345 1.00 40.03 295 ASP A C 1
ATOM 2456 O O . ASP A 1 295 ? 30.197 -19.039 8.782 1.00 40.03 295 ASP A O 1
ATOM 2460 N N . GLU A 1 296 ? 28.312 -17.943 8.303 1.00 46.66 296 GLU A N 1
ATOM 2461 C CA . GLU A 1 296 ? 28.756 -16.634 8.792 1.00 46.66 296 GLU A CA 1
ATOM 2462 C C . GLU A 1 296 ? 28.380 -16.426 10.268 1.00 46.66 296 GLU A C 1
ATOM 2464 O O . GLU A 1 296 ? 27.243 -16.653 10.684 1.00 46.66 296 GLU A O 1
ATOM 2469 N N . SER A 1 297 ? 29.338 -15.939 11.065 1.00 46.34 297 SER A N 1
ATOM 2470 C CA . SER A 1 297 ? 29.154 -15.691 12.496 1.00 46.34 297 SER A CA 1
ATOM 2471 C C . SER A 1 297 ? 28.061 -14.651 12.773 1.00 46.34 297 SER A C 1
ATOM 2473 O O . SER A 1 297 ? 28.085 -13.548 12.225 1.00 46.34 297 SER A O 1
ATOM 2475 N N . PHE A 1 298 ? 27.178 -14.962 13.721 1.00 47.12 298 PHE A N 1
ATOM 2476 C CA . PHE A 1 298 ? 26.073 -14.120 14.200 1.00 47.12 298 PHE A CA 1
ATOM 2477 C C . PHE A 1 298 ? 26.480 -12.807 14.897 1.00 47.12 298 PHE A C 1
ATOM 2479 O O . PHE A 1 298 ? 25.609 -12.021 15.261 1.00 47.12 298 PHE A O 1
ATOM 2486 N N . SER A 1 299 ? 27.777 -12.534 15.072 1.00 50.97 299 SER A N 1
ATOM 2487 C CA . SER A 1 299 ? 28.294 -11.405 15.864 1.00 50.97 299 SER A CA 1
ATOM 2488 C C . SER A 1 299 ? 27.737 -10.040 15.457 1.00 50.97 299 SER A C 1
ATOM 2490 O O . SER A 1 299 ? 27.551 -9.171 16.303 1.00 50.97 299 SER A O 1
ATOM 2492 N N . GLY A 1 300 ? 27.426 -9.835 14.179 1.00 46.06 300 GLY A N 1
ATOM 2493 C CA . GLY A 1 300 ? 26.941 -8.537 13.731 1.00 46.06 300 GLY A CA 1
ATOM 2494 C C . GLY A 1 300 ? 25.456 -8.267 14.032 1.00 46.06 300 GLY A C 1
ATOM 2495 O O . GLY A 1 300 ? 25.013 -7.129 13.882 1.00 46.06 300 GLY A O 1
ATOM 2496 N N . LEU A 1 301 ? 24.652 -9.276 14.410 1.00 42.97 301 LEU A N 1
ATOM 2497 C CA . LEU A 1 301 ? 23.220 -9.080 14.701 1.00 42.97 301 LEU A CA 1
ATOM 2498 C C . LEU A 1 301 ? 23.033 -8.235 15.972 1.00 42.97 301 LEU A C 1
ATOM 2500 O O . LEU A 1 301 ? 21.992 -7.612 16.135 1.00 42.97 301 LEU A O 1
ATOM 2504 N N . ALA A 1 302 ? 24.071 -8.124 16.808 1.00 45.34 302 ALA A N 1
ATOM 2505 C CA . ALA A 1 302 ? 24.135 -7.194 17.933 1.00 45.34 302 ALA A CA 1
ATOM 2506 C C . ALA A 1 302 ? 23.983 -5.713 17.521 1.00 45.34 302 ALA A C 1
ATOM 2508 O O . ALA A 1 302 ? 23.526 -4.900 18.325 1.00 45.34 302 ALA A O 1
ATOM 2509 N N . GLU A 1 303 ? 24.322 -5.357 16.276 1.00 41.12 303 GLU A N 1
ATOM 2510 C CA . GLU A 1 303 ? 24.261 -3.978 15.767 1.00 41.12 303 GLU A CA 1
ATOM 2511 C C . GLU A 1 303 ? 22.969 -3.660 14.988 1.00 41.12 303 GLU A C 1
ATOM 2513 O O . GLU A 1 303 ? 22.684 -2.492 14.722 1.00 41.12 303 GLU A O 1
ATOM 2518 N N . ALA A 1 304 ? 22.158 -4.667 14.639 1.00 41.22 304 ALA A N 1
ATOM 2519 C CA . ALA A 1 304 ? 20.895 -4.491 13.918 1.00 41.22 304 ALA A CA 1
ATOM 2520 C C . ALA A 1 304 ? 19.713 -4.930 14.800 1.00 41.22 304 ALA A C 1
ATOM 2522 O O . ALA A 1 304 ? 19.727 -6.045 15.312 1.00 41.22 304 ALA A O 1
ATOM 2523 N N . PRO A 1 305 ? 18.650 -4.121 14.975 1.00 44.25 305 PRO A N 1
ATOM 2524 C CA . PRO A 1 305 ? 17.515 -4.514 15.804 1.00 44.25 305 PRO A CA 1
ATOM 2525 C C . PRO A 1 305 ? 16.739 -5.669 15.149 1.00 44.25 305 PRO A C 1
ATOM 2527 O O . PRO A 1 305 ? 15.824 -5.466 14.349 1.00 44.25 305 PRO A O 1
ATOM 2530 N N . ALA A 1 306 ? 17.089 -6.905 15.496 1.00 43.44 306 ALA A N 1
ATOM 2531 C CA . ALA A 1 306 ? 16.244 -8.063 15.268 1.00 43.44 306 ALA A CA 1
ATOM 2532 C C . ALA A 1 306 ? 15.158 -8.082 16.348 1.00 43.44 306 ALA A C 1
ATOM 2534 O O . ALA A 1 306 ? 15.443 -8.187 17.540 1.00 43.44 306 ALA A O 1
ATOM 2535 N N . ARG A 1 307 ? 13.897 -7.947 15.930 1.00 44.16 307 ARG A N 1
ATOM 2536 C CA . ARG A 1 307 ? 12.749 -8.082 16.828 1.00 44.16 307 ARG A CA 1
ATOM 2537 C C . ARG A 1 307 ? 12.310 -9.533 16.815 1.00 44.16 307 ARG A C 1
ATOM 2539 O O . ARG A 1 307 ? 11.735 -10.002 15.836 1.00 44.16 307 ARG A O 1
ATOM 2546 N N . LEU A 1 308 ? 12.623 -10.234 17.894 1.00 46.34 308 LEU A N 1
ATOM 2547 C CA . LEU A 1 308 ? 11.999 -11.508 18.208 1.00 46.34 308 LEU A CA 1
ATOM 2548 C C . LEU A 1 308 ? 10.694 -11.194 18.928 1.00 46.34 308 LEU A C 1
ATOM 2550 O O . LEU A 1 308 ? 10.702 -10.557 19.979 1.00 46.34 308 LEU A O 1
ATOM 2554 N N . ILE A 1 309 ? 9.582 -11.585 18.313 1.00 43.66 309 ILE A N 1
ATOM 2555 C CA . ILE A 1 309 ? 8.277 -11.522 18.958 1.00 43.66 309 ILE A CA 1
ATOM 2556 C C . ILE A 1 309 ? 8.249 -12.675 19.957 1.00 43.66 309 ILE A C 1
ATOM 2558 O O . ILE A 1 309 ? 8.264 -13.849 19.583 1.00 43.66 309 ILE A O 1
ATOM 2562 N N . ASP A 1 310 ? 8.300 -12.314 21.230 1.00 45.75 310 ASP A N 1
ATOM 2563 C CA . ASP A 1 310 ? 8.212 -13.241 22.340 1.00 45.75 310 ASP A CA 1
ATOM 2564 C C . ASP A 1 310 ? 6.744 -13.594 22.596 1.00 45.75 310 ASP A C 1
ATOM 2566 O O . ASP A 1 310 ? 6.005 -12.827 23.203 1.00 45.75 310 ASP A O 1
ATOM 2570 N N . ASN A 1 311 ? 6.328 -14.761 22.105 1.00 44.66 311 ASN A N 1
ATOM 2571 C CA . ASN A 1 311 ? 5.008 -15.330 22.388 1.00 44.66 311 ASN A CA 1
ATOM 2572 C C . ASN A 1 311 ? 5.072 -16.382 23.506 1.00 44.66 311 ASN A C 1
ATOM 2574 O O . ASN A 1 311 ? 4.175 -17.221 23.635 1.00 44.66 311 ASN A O 1
ATOM 2578 N N . VAL A 1 312 ? 6.157 -16.407 24.282 1.00 48.34 312 VAL A N 1
ATOM 2579 C CA . VAL A 1 312 ? 6.347 -17.391 25.339 1.00 48.34 312 VAL A CA 1
ATOM 2580 C C . VAL A 1 312 ? 5.704 -16.850 26.608 1.00 48.34 312 VAL A C 1
ATOM 2582 O O . VAL A 1 312 ? 6.337 -16.191 27.423 1.00 48.34 312 VAL A O 1
ATOM 2585 N N . GLY A 1 313 ? 4.426 -17.183 26.807 1.00 46.19 313 GLY A N 1
ATOM 2586 C CA . GLY A 1 313 ? 3.702 -16.906 28.058 1.00 46.19 313 GLY A CA 1
ATOM 2587 C C . GLY A 1 313 ? 4.268 -17.628 29.294 1.00 46.19 313 GLY A C 1
ATOM 2588 O O . GLY A 1 313 ? 3.698 -17.530 30.375 1.00 46.19 313 GLY A O 1
ATOM 2589 N N . ASP A 1 314 ? 5.374 -18.362 29.136 1.00 65.81 314 ASP A N 1
ATOM 2590 C CA . ASP A 1 314 ? 6.112 -19.065 30.180 1.00 65.81 314 ASP A CA 1
ATOM 2591 C C . ASP A 1 314 ? 7.403 -18.287 30.532 1.00 65.81 314 ASP A C 1
ATOM 2593 O O . ASP A 1 314 ? 8.367 -18.285 29.755 1.00 65.81 314 ASP A O 1
ATOM 2597 N N . PRO A 1 315 ? 7.468 -17.654 31.718 1.00 64.12 315 PRO A N 1
ATOM 2598 C CA . PRO A 1 315 ? 8.619 -16.863 32.150 1.00 64.12 315 PRO A CA 1
ATOM 2599 C C . PRO A 1 315 ? 9.941 -17.643 32.201 1.00 64.12 315 PRO A C 1
ATOM 2601 O O . PRO A 1 315 ? 11.013 -17.044 32.067 1.00 64.12 315 PRO A O 1
ATOM 2604 N N . VAL A 1 316 ? 9.889 -18.963 32.405 1.00 66.19 316 VAL A N 1
ATOM 2605 C CA . VAL A 1 316 ? 11.079 -19.819 32.511 1.00 66.19 316 VAL A CA 1
ATOM 2606 C C . VAL A 1 316 ? 11.675 -20.047 31.129 1.00 66.19 316 VAL A C 1
ATOM 2608 O O . VAL A 1 316 ? 12.852 -19.761 30.913 1.00 66.19 316 VAL A O 1
ATOM 2611 N N . LYS A 1 317 ? 10.845 -20.443 30.162 1.00 59.00 317 LYS A N 1
ATOM 2612 C CA . LYS A 1 317 ? 11.268 -20.601 28.763 1.00 59.00 317 LYS A CA 1
ATOM 2613 C C . LYS A 1 317 ? 11.700 -19.282 28.136 1.00 59.00 317 LYS A C 1
ATOM 2615 O O . LYS A 1 317 ? 12.636 -19.251 27.343 1.00 59.00 317 LYS A O 1
ATOM 2620 N N . LEU A 1 318 ? 11.065 -18.176 28.520 1.00 56.19 318 LEU A N 1
ATOM 2621 C CA . LEU A 1 318 ? 11.507 -16.849 28.113 1.00 56.19 318 LEU A CA 1
ATOM 2622 C C . LEU A 1 318 ? 12.928 -16.553 28.607 1.00 56.19 318 LEU A C 1
ATOM 2624 O O . LEU A 1 318 ? 13.765 -16.049 27.856 1.00 56.19 318 LEU A O 1
ATOM 2628 N N . LYS A 1 319 ? 13.228 -16.884 29.865 1.00 68.00 319 LYS A N 1
ATOM 2629 C CA . LYS A 1 319 ? 14.579 -16.738 30.412 1.00 68.00 319 LYS A CA 1
ATOM 2630 C C . LYS A 1 319 ? 15.580 -17.609 29.650 1.00 68.00 319 LYS A C 1
ATOM 2632 O O . LYS A 1 319 ? 16.633 -17.100 29.283 1.00 68.00 319 LYS A O 1
ATOM 2637 N N . GLU A 1 320 ? 15.232 -18.857 29.350 1.00 66.44 320 GLU A N 1
ATOM 2638 C CA . GLU A 1 320 ? 16.069 -19.772 28.561 1.00 66.44 320 GLU A CA 1
ATOM 2639 C C . GLU A 1 320 ? 16.344 -19.239 27.152 1.00 66.44 320 GLU A C 1
ATOM 2641 O O . GLU A 1 320 ? 17.497 -19.176 26.735 1.00 66.44 320 GLU A O 1
ATOM 2646 N N . ILE A 1 321 ? 15.317 -18.770 26.441 1.00 59.72 321 ILE A N 1
ATOM 2647 C CA . ILE A 1 321 ? 15.470 -18.188 25.102 1.00 59.72 321 ILE A CA 1
ATOM 2648 C C . ILE A 1 321 ? 16.347 -16.940 25.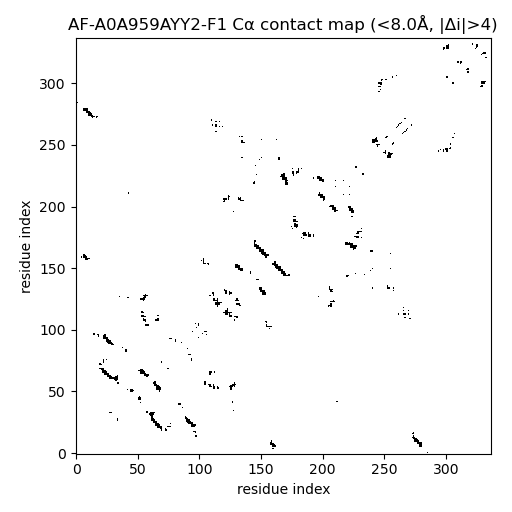160 1.00 59.72 321 ILE A C 1
ATOM 2650 O O . ILE A 1 321 ? 17.259 -16.802 24.352 1.00 59.72 321 ILE A O 1
ATOM 2654 N N . ARG A 1 322 ? 16.137 -16.045 26.134 1.00 61.62 322 ARG A N 1
ATOM 2655 C CA . ARG A 1 322 ? 17.008 -14.872 26.331 1.00 61.62 322 ARG A CA 1
ATOM 2656 C C . ARG A 1 322 ? 18.455 -15.282 26.590 1.00 61.62 322 ARG A C 1
ATOM 2658 O O . ARG A 1 322 ? 19.361 -14.649 26.057 1.00 61.62 322 ARG A O 1
ATOM 2665 N N . THR A 1 323 ? 18.669 -16.333 27.376 1.00 65.69 323 THR A N 1
ATOM 2666 C CA . THR A 1 323 ? 19.997 -16.885 27.645 1.00 65.69 323 THR A CA 1
ATOM 2667 C C . THR A 1 323 ? 20.636 -17.444 26.377 1.00 65.69 323 THR A C 1
ATOM 2669 O O . THR A 1 323 ? 21.771 -17.078 26.094 1.00 65.69 323 THR A O 1
ATOM 2672 N N . ILE A 1 324 ? 19.914 -18.230 25.575 1.00 60.53 324 ILE A N 1
ATOM 2673 C CA . ILE A 1 324 ? 20.409 -18.777 24.300 1.00 60.53 324 ILE A CA 1
ATOM 2674 C C . ILE A 1 324 ? 20.741 -17.642 23.327 1.00 60.53 324 ILE A C 1
ATOM 2676 O O . ILE A 1 324 ? 21.831 -17.607 22.764 1.00 60.53 324 ILE A O 1
ATOM 2680 N N . LEU A 1 325 ? 19.847 -16.661 23.179 1.00 59.75 325 LEU A N 1
ATOM 2681 C CA . LEU A 1 325 ? 20.062 -15.513 22.296 1.00 59.75 325 LEU A CA 1
ATOM 2682 C C . LEU A 1 325 ? 21.291 -14.693 22.690 1.00 59.75 325 LEU A C 1
ATOM 2684 O O . LEU A 1 325 ? 22.029 -14.215 21.828 1.00 59.75 325 LEU A O 1
ATOM 2688 N N . HIS A 1 326 ? 21.523 -14.548 23.991 1.00 57.12 326 HIS A N 1
ATOM 2689 C CA . HIS A 1 326 ? 22.689 -13.851 24.500 1.00 57.12 326 HIS A CA 1
ATOM 2690 C C . HIS A 1 326 ? 23.974 -14.670 24.325 1.00 57.12 326 HIS A C 1
ATOM 2692 O O . HIS A 1 326 ? 24.973 -14.134 23.853 1.00 57.12 326 HIS A O 1
ATOM 2698 N N . GLN A 1 327 ? 23.950 -15.956 24.680 1.00 57.28 327 GLN A N 1
ATOM 2699 C CA . GLN A 1 327 ? 25.128 -16.826 24.680 1.00 57.28 327 GLN A CA 1
ATOM 2700 C C . GLN A 1 327 ? 25.577 -17.214 23.271 1.00 57.28 327 GLN A C 1
ATOM 2702 O O . GLN A 1 327 ? 26.770 -17.168 22.983 1.00 57.28 327 GLN A O 1
ATOM 2707 N N . GLU A 1 328 ? 24.644 -17.579 22.393 1.00 52.53 328 GLU A N 1
ATOM 2708 C CA . GLU A 1 328 ? 24.972 -18.051 21.044 1.00 52.53 328 GLU A CA 1
ATOM 2709 C C . GLU A 1 328 ? 25.100 -16.906 20.038 1.00 52.53 328 GLU A C 1
ATOM 2711 O O . GLU A 1 328 ? 25.882 -16.996 19.091 1.00 52.53 328 GLU A O 1
ATOM 2716 N N . TYR A 1 329 ? 24.346 -15.818 20.238 1.00 48.91 329 TYR A N 1
ATOM 2717 C CA . TYR A 1 329 ? 24.200 -14.766 19.227 1.00 48.91 329 TYR A CA 1
ATOM 2718 C C . TYR A 1 329 ? 24.564 -13.360 19.721 1.00 48.91 329 TYR A C 1
ATOM 2720 O O . TYR A 1 329 ? 24.489 -12.411 18.942 1.00 48.91 329 TYR A O 1
ATOM 2728 N N . GLY A 1 330 ? 24.966 -13.191 20.987 1.00 51.59 330 GLY A N 1
ATOM 2729 C CA . GLY A 1 330 ? 25.350 -11.889 21.549 1.00 51.59 330 GLY A CA 1
ATOM 2730 C C . GLY A 1 330 ? 24.202 -10.875 21.636 1.00 51.59 330 GLY A C 1
ATOM 2731 O O . GLY A 1 330 ? 24.440 -9.685 21.837 1.00 51.59 330 GLY A O 1
ATOM 2732 N N . LEU A 1 331 ? 22.952 -11.319 21.481 1.00 50.72 331 LEU A N 1
ATOM 2733 C CA . LEU A 1 331 ? 21.779 -10.452 21.426 1.00 50.72 331 LEU A CA 1
ATOM 2734 C C . LEU A 1 331 ? 21.264 -10.141 22.833 1.00 50.72 331 LEU A C 1
ATOM 2736 O O . LEU A 1 331 ? 20.983 -11.047 23.616 1.00 50.72 331 LEU A O 1
ATOM 2740 N N . GLN A 1 332 ? 21.098 -8.854 23.150 1.00 50.91 332 GLN A N 1
ATOM 2741 C CA . GLN A 1 332 ? 20.414 -8.418 24.368 1.00 50.91 332 GLN A CA 1
ATOM 2742 C C . GLN A 1 332 ? 19.002 -7.912 24.042 1.00 50.91 332 GLN A C 1
ATOM 2744 O O . GLN A 1 332 ? 18.847 -7.054 23.168 1.00 50.91 332 GLN A O 1
ATOM 2749 N N . PRO A 1 333 ? 17.960 -8.401 24.736 1.00 50.47 333 PRO A N 1
ATOM 2750 C CA . PRO A 1 333 ? 16.602 -7.923 24.525 1.00 50.47 333 PRO A CA 1
ATOM 2751 C C . PRO A 1 333 ? 16.487 -6.450 24.934 1.00 50.47 333 PRO A C 1
ATOM 2753 O O . PRO A 1 333 ? 16.837 -6.074 26.052 1.00 50.47 333 PRO A O 1
ATOM 2756 N N . ARG A 1 334 ? 15.949 -5.612 24.043 1.00 43.41 334 ARG A N 1
ATOM 2757 C CA . ARG A 1 334 ? 15.483 -4.265 24.390 1.00 43.41 334 ARG A CA 1
ATOM 2758 C C . ARG A 1 334 ? 13.977 -4.317 24.592 1.00 43.41 334 ARG A C 1
ATOM 2760 O O . ARG A 1 334 ? 13.237 -4.554 23.641 1.00 43.41 334 ARG A O 1
ATOM 2767 N N . LEU A 1 335 ? 13.532 -4.093 25.826 1.00 38.03 335 LEU A N 1
ATOM 2768 C CA . LEU A 1 335 ? 12.121 -3.852 26.108 1.00 38.03 335 LEU A CA 1
ATOM 2769 C C . LEU A 1 335 ? 11.742 -2.524 25.448 1.00 38.03 335 LEU A C 1
ATOM 2771 O O . LEU A 1 335 ? 12.261 -1.472 25.816 1.00 38.03 335 LEU A O 1
ATOM 2775 N N . THR A 1 336 ? 10.879 -2.588 24.441 1.00 33.34 336 THR A N 1
ATOM 2776 C CA . THR A 1 336 ? 10.172 -1.411 23.936 1.00 33.34 336 THR A CA 1
ATOM 2777 C C . THR A 1 336 ? 8.878 -1.325 24.735 1.00 33.34 336 THR A C 1
ATOM 2779 O O . THR A 1 336 ? 8.153 -2.313 24.822 1.00 33.34 336 THR A O 1
ATOM 2782 N N . LYS A 1 337 ? 8.690 -0.204 25.438 1.00 29.11 337 LYS A N 1
ATOM 2783 C CA . LYS A 1 337 ? 7.438 0.103 26.136 1.00 29.11 337 LYS A CA 1
ATOM 2784 C C . LYS A 1 337 ? 6.355 0.470 25.140 1.00 29.11 337 LYS A C 1
ATOM 2786 O O . LYS A 1 337 ? 6.720 1.107 24.125 1.00 29.11 337 LYS A O 1
#

pLDDT: mean 74.39, std 17.58, range [27.2, 97.44]

Secondary structure (DSSP, 8-state):
-----TTBEEEEE-HHHHHHHEEEEEEEESSS---GGGGTTHHHHTTSTTT--SEEEE-SSSEEEEEEE-SSTT--SHHHHHT----TTEEEEEE-GGGSS-HHHHHHHHHHGGGGSS-TTTTT-SSSS-EEE----TTS---TTSEEEEEEEEEETTTEEEEEEEEEEEGGGHHHHHB-TTS-B-HHHHHHHHHS-EEEEETTTTEEEEPPTTS---TTTEEES-PPPGGG-SSSSPP---S--S-TTTGGGSHHHHHHIIIIIIIHHHHTTTEEEEE----S------PPPPSS-GGGGGGS----------HHHHHHHHHHHHHHH--------

Solvent-accessible surface area (backbone atoms only — not comparable to full-atom values): 19539 Å² total; per-residue (Å²): 131,92,79,89,60,99,49,24,34,46,77,48,73,39,46,68,58,42,52,54,49,34,45,36,37,40,37,39,40,83,72,67,69,53,51,69,79,84,48,52,67,54,65,59,44,50,73,40,89,91,68,29,56,44,11,22,27,66,48,100,41,26,33,34,39,36,36,29,75,45,92,50,78,84,67,72,55,57,70,65,55,71,71,52,89,68,58,98,57,56,46,76,46,70,52,56,68,82,70,47,91,46,64,33,50,54,52,38,25,54,60,16,28,26,16,78,36,91,54,64,52,35,47,50,20,22,70,85,43,48,32,62,46,44,58,82,53,79,84,68,78,61,63,94,57,45,64,47,63,30,30,37,57,41,53,35,82,78,40,26,55,45,74,43,79,43,41,32,25,19,46,64,41,47,68,50,50,21,22,42,82,83,68,45,81,28,70,71,40,43,53,48,61,74,67,50,72,43,26,30,72,41,78,92,54,44,26,62,31,75,51,58,88,88,56,91,68,56,50,57,60,30,25,30,84,46,70,46,30,78,84,65,44,89,65,95,66,80,87,73,68,49,61,71,53,74,52,39,92,49,22,74,43,10,51,53,44,48,47,48,45,46,46,63,72,33,34,39,81,76,41,44,89,36,40,47,80,45,78,51,82,84,87,83,81,81,79,76,82,77,74,77,80,68,97,65,79,45,71,52,36,58,80,36,95,77,82,77,83,81,82,58,91,42,73,66,60,43,50,51,51,51,49,47,38,33,73,78,32,60,36,75,90,76,86,78,129

Radius of gyration: 21.98 Å; Cα contacts (8 Å, |Δi|>4): 555; chains: 1; bounding box: 53×51×64 Å

Nearest PDB structures (foldseek):
  7lmx-assembly1_A  TM=5.915E-01  e=1.247E+00  synthetic construct
  1r8h-assembly3_C  TM=5.285E-01  e=6.865E-01  Human papillomavirus type 6a
  4pcq-assembly2_C  TM=5.062E-01  e=8.212E-01  Mycobacterium tuberculosis H37Rv
  4pcq-assembly2_D  TM=5.266E-01  e=1.894E+00  Mycobacterium tuberculosis H37Rv
  8b2r-assembly1_A  TM=4.423E-01  e=6.253E+00  Oryza sativa

Mean predicted aligned error: 11.75 Å

Foldseek 3Di:
DDDDFQFFWDKDFPLVVCLFFKWKKKKFFPDWFDALVQVVCLVVLQVDPQRHFLAKAGDPGGMIMTMHTDPDGPPQCVVVVVPDPHDPGMDMGIDGLVPPPAVLRSVLRLLLSLLPPPQVQSVASHGNNWTWGFFLDPVPDDPQQAKGWTWIWGQDHSRGTDTDIWIKGQQVCVQQQQAELVSDGHPVSNVVVVVFWKWFQDNVSRHIHTDDPPDPDDSSRIIGRGDGHPVSHDDPDDDDQAQADLPQVNGCSHVVVSVCCSVPVRRCVVCVVGMDIDRDDDDDDDPDPDDDDDPDALACVQVHDDDDDDPPPPPVVVVVVQVCCCPRRVHHDDDDD

Sequence (337 aa):
MPNFFFNQFVLDVNHDKINQDFLILRFSRGKGYLSYRNLAFLDRLLAEPGQGALSVCFDWGNEAYALYERKVPGASGHELIRQLELEDDLRVEPIYSESIRWEHKLFQLFLNACAGSENPRYRYNNLTGKLYITSPDGKFFNPKGQSRVALEARVLPRHVISLDTVTFTALSRYDDLAQDDWGKECPKRKKKLRDIEKYIFDPRHSTFRRCFEEEKVKAADKYVRMRPPRRLRKGKQKNRIDFFSLNPKVYPHTKIALLNELLFDAFYPRFGAYFTLEQKLITDGFNSVQFKPADESFSGLAEAPARLIDNVGDPVKLKEIRTILHQEYGLQPRLTK